Protein AF-A0A6P6MVN5-F1 (afdb_monomer)

Mean predicted aligned error: 14.62 Å

Organism: Carassius auratus (NCBI:txid7957)

Secondary structure (DSSP, 8-state):
-HHHHHHHHHHHHHHHHHHHHHHHHHHTS-HHHHHHHHHHHHHHHHTT-PPP-PPPTT-S--HHHHHTTHHHHHHHHHHTT-------B-TTTS-TTEEE-TTSS-EEE-SS---PPP-TTS-SSS----BSS--SSSEEEEEEE-TT-SSEEEEEE-TTS--STT-GGGSSEEEEEE-SS-----EEEEEEEGGGT-

Nearest PDB structures (foldseek):
  8hjt-assembly1_B  TM=9.216E-01  e=2.080E-10  Vicugna pacos
  8jya-assembly1_B  TM=8.527E-01  e=1.052E-09  Vicugna pacos
  8y5b-assembly1_A  TM=9.345E-01  e=3.847E-09  Homo sapiens
  5lyg-assembly1_A  TM=8.561E-01  e=1.455E-09  Homo sapiens
  4n7i-assembly1_A  TM=8.405E-01  e=1.656E-09  Homo sapiens

Structure (mmCIF, N/CA/C/O backbone):
data_AF-A0A6P6MVN5-F1
#
_entry.id   AF-A0A6P6MVN5-F1
#
loop_
_atom_site.group_PDB
_atom_site.id
_atom_site.type_symbol
_atom_site.label_atom_id
_atom_site.label_alt_id
_atom_site.label_comp_id
_atom_site.label_asym_id
_atom_site.label_entity_id
_atom_site.label_seq_id
_atom_site.pdbx_PDB_ins_code
_atom_site.Cartn_x
_atom_site.Cartn_y
_atom_site.Cartn_z
_atom_site.occupancy
_atom_site.B_iso_or_equiv
_atom_site.auth_seq_id
_atom_site.auth_comp_id
_atom_site.auth_asym_id
_atom_site.auth_atom_id
_atom_site.pdbx_PDB_model_num
ATOM 1 N N . MET A 1 1 ? -36.122 8.125 35.718 1.00 58.38 1 MET A N 1
ATOM 2 C CA . MET A 1 1 ? -35.808 7.002 36.630 1.00 58.38 1 MET A CA 1
ATOM 3 C C . MET A 1 1 ? -34.750 7.340 37.688 1.00 58.38 1 MET A C 1
ATOM 5 O O . MET A 1 1 ? -35.129 7.490 38.836 1.00 58.38 1 MET A O 1
ATOM 9 N N . MET A 1 2 ? -33.449 7.4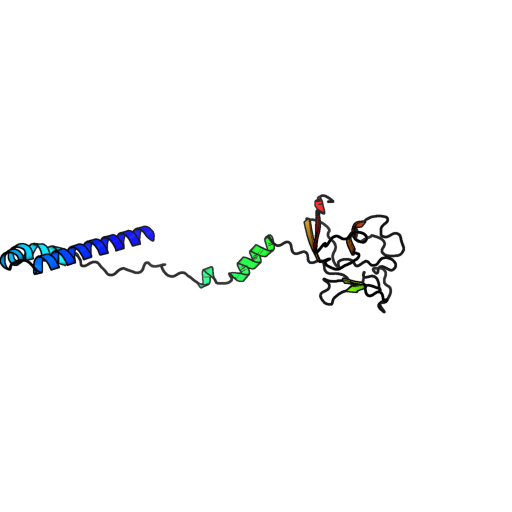93 37.372 1.00 69.56 2 MET A N 1
ATOM 10 C CA . MET A 1 2 ? -32.433 7.796 38.414 1.00 69.56 2 MET A CA 1
ATOM 11 C C . MET A 1 2 ? -32.567 9.203 39.010 1.00 69.56 2 MET A C 1
ATOM 13 O O . MET A 1 2 ? -32.474 9.364 40.221 1.00 69.56 2 MET A O 1
ATOM 17 N N . LYS A 1 3 ? -32.836 10.207 38.168 1.00 73.56 3 LYS A N 1
ATOM 18 C CA . LYS A 1 3 ? -33.043 11.587 38.621 1.00 73.56 3 LYS A CA 1
ATOM 19 C C . LYS A 1 3 ? -34.246 11.702 39.566 1.00 73.56 3 LYS A C 1
ATOM 21 O O . LYS A 1 3 ? -34.119 12.283 40.626 1.00 73.56 3 LYS A O 1
ATOM 26 N N . GLU A 1 4 ? -35.372 11.075 39.227 1.00 75.06 4 GLU A N 1
ATOM 27 C CA . GLU A 1 4 ? -36.586 11.076 40.065 1.00 75.06 4 GLU A CA 1
ATOM 28 C C . GLU A 1 4 ? -36.347 10.442 41.440 1.00 75.06 4 GLU A C 1
ATOM 30 O O . GLU A 1 4 ? -36.756 11.007 42.445 1.00 75.06 4 GLU A O 1
ATOM 35 N N . LYS A 1 5 ? -35.619 9.317 41.502 1.00 75.31 5 LYS A N 1
ATOM 36 C CA . LYS A 1 5 ? -35.265 8.684 42.782 1.00 75.31 5 LYS A CA 1
ATOM 37 C C . LYS A 1 5 ? -34.328 9.537 43.637 1.00 75.31 5 LYS A C 1
ATOM 39 O O . LYS A 1 5 ? -34.427 9.508 44.859 1.00 75.31 5 LYS A O 1
ATOM 44 N N . LEU A 1 6 ? -33.419 10.286 43.012 1.00 80.25 6 LEU A N 1
ATOM 45 C CA . LEU A 1 6 ? -32.549 11.222 43.724 1.00 80.25 6 LEU A CA 1
ATOM 46 C C . LEU A 1 6 ? -33.366 12.355 44.358 1.00 80.25 6 LEU A C 1
ATOM 48 O O . LEU A 1 6 ? -33.149 12.679 45.522 1.00 80.25 6 LEU A O 1
ATOM 52 N N . GLU A 1 7 ? -34.328 12.909 43.616 1.00 85.25 7 GLU A N 1
ATOM 53 C CA . GLU A 1 7 ? -35.230 13.947 44.131 1.00 85.25 7 GLU A CA 1
ATOM 54 C C . GLU A 1 7 ? -36.111 13.424 45.274 1.00 85.25 7 GLU A C 1
ATOM 56 O O . GLU A 1 7 ? -36.299 14.105 46.283 1.00 85.25 7 GLU A O 1
ATOM 61 N N . GLU A 1 8 ? -36.606 12.189 45.162 1.00 82.62 8 GLU A N 1
ATOM 62 C CA . GLU A 1 8 ? -37.390 11.534 46.211 1.00 82.62 8 GLU A CA 1
ATOM 63 C C . GLU A 1 8 ? -36.574 11.383 47.504 1.00 82.62 8 GLU A C 1
ATOM 65 O O . GLU A 1 8 ? -37.023 11.807 48.569 1.00 82.62 8 GLU A O 1
ATOM 70 N N . ILE A 1 9 ? -35.342 10.872 47.423 1.00 82.88 9 ILE A N 1
ATOM 71 C CA . ILE A 1 9 ? -34.443 10.748 48.582 1.00 82.88 9 ILE A CA 1
ATOM 72 C C . ILE A 1 9 ? -34.133 12.123 49.188 1.00 82.88 9 ILE A C 1
ATOM 74 O O . ILE A 1 9 ? -34.188 12.286 50.406 1.00 82.88 9 ILE A O 1
ATOM 78 N N . ASN A 1 10 ? -33.857 13.130 48.359 1.00 83.50 10 ASN A N 1
ATOM 79 C CA . ASN A 1 10 ? -33.548 14.479 48.832 1.00 83.50 10 ASN A CA 1
ATOM 80 C C . ASN A 1 10 ? -34.744 15.130 49.558 1.00 83.50 10 ASN A C 1
ATOM 82 O O . ASN A 1 10 ? -34.580 15.849 50.548 1.00 83.50 10 ASN A O 1
ATOM 86 N N . THR A 1 11 ? -35.961 14.811 49.115 1.00 86.12 11 THR A N 1
ATOM 87 C CA . THR A 1 11 ? -37.208 15.226 49.772 1.00 86.12 11 THR A CA 1
ATOM 88 C C . THR A 1 11 ? -37.347 14.577 51.152 1.00 86.12 11 THR A C 1
ATOM 90 O O . THR A 1 11 ? -37.637 15.269 52.129 1.00 86.12 11 THR A O 1
ATOM 93 N N . HIS A 1 12 ? -37.069 13.272 51.263 1.00 83.19 12 HIS A N 1
ATOM 94 C CA . HIS A 1 12 ? -37.102 12.550 52.541 1.00 83.19 12 HIS A CA 1
ATOM 95 C C . HIS A 1 12 ? -36.041 13.066 53.525 1.00 83.19 12 HIS A C 1
ATOM 97 O O . HIS A 1 12 ? -36.352 13.294 54.694 1.00 83.19 12 HIS A O 1
ATOM 103 N N . ILE A 1 13 ? -34.813 13.319 53.055 1.00 85.81 13 ILE A N 1
ATOM 104 C CA . ILE A 1 13 ? -33.734 13.913 53.865 1.00 85.81 13 ILE A CA 1
ATOM 105 C C . ILE A 1 13 ? -34.161 15.280 54.409 1.00 85.81 13 ILE A C 1
ATOM 107 O O . ILE A 1 13 ? -33.961 15.569 55.591 1.00 85.81 13 ILE A O 1
ATOM 111 N N . SER A 1 14 ? -34.781 16.111 53.569 1.00 88.00 14 SER A N 1
ATOM 112 C CA . SER A 1 14 ? -35.266 17.434 53.973 1.00 88.00 14 SER A CA 1
ATOM 113 C C . SER A 1 14 ? -36.366 17.339 55.036 1.00 88.00 14 SER A C 1
ATOM 115 O O . SER A 1 14 ? -36.302 18.027 56.055 1.00 88.00 14 SER A O 1
ATOM 117 N N . ALA A 1 15 ? -37.343 16.445 54.854 1.00 84.88 15 ALA A N 1
ATOM 118 C CA . ALA A 1 15 ? -38.427 16.230 55.815 1.00 84.88 15 ALA A CA 1
ATOM 119 C C . ALA A 1 15 ? -37.923 15.715 57.177 1.00 84.88 15 ALA A C 1
ATOM 121 O O . ALA A 1 15 ? -38.362 16.190 58.230 1.00 84.88 15 ALA A O 1
ATOM 122 N N . LEU A 1 16 ? -36.966 14.783 57.164 1.00 84.12 16 LEU A N 1
ATOM 123 C CA . LEU A 1 16 ? -36.341 14.269 58.381 1.00 84.12 16 LEU A CA 1
ATOM 124 C C . LEU A 1 16 ? -35.543 15.363 59.099 1.00 84.12 16 LEU A C 1
ATOM 126 O O . LEU A 1 16 ? -35.662 15.516 60.312 1.00 84.12 16 LEU A O 1
ATOM 130 N N . SER A 1 17 ? -34.794 16.173 58.348 1.00 87.06 17 SER A N 1
ATOM 131 C CA . SER A 1 17 ? -34.005 17.283 58.898 1.00 87.06 17 SER A CA 1
ATOM 132 C C . SER A 1 17 ? -34.889 18.333 59.575 1.00 87.06 17 SER A C 1
ATOM 134 O O . SER A 1 17 ? -34.568 18.808 60.663 1.00 87.06 17 SER A O 1
ATOM 136 N N . HIS A 1 18 ? -36.035 18.664 58.971 1.00 84.88 18 HIS A N 1
ATOM 137 C CA . HIS A 1 18 ? -37.028 19.535 59.598 1.00 84.88 18 HIS A CA 1
ATOM 138 C C . HIS A 1 18 ? -37.585 18.933 60.891 1.00 84.88 18 HIS A C 1
ATOM 140 O O . HIS A 1 18 ? -37.672 19.635 61.892 1.00 84.88 18 HIS A O 1
ATOM 146 N N . SER A 1 19 ? -37.885 17.633 60.896 1.00 82.50 19 SER A N 1
ATOM 147 C CA . SER A 1 19 ? -38.415 16.945 62.080 1.00 82.50 19 SER A CA 1
ATOM 148 C C . SER A 1 19 ? -37.415 16.915 63.244 1.00 82.50 19 SER A C 1
ATOM 150 O O . SER A 1 19 ? -37.811 17.101 64.393 1.00 82.50 19 SER A O 1
ATOM 152 N N . ILE A 1 20 ? -36.123 16.717 62.955 1.00 84.38 20 ILE A N 1
ATOM 153 C CA . ILE A 1 20 ? -35.047 16.775 63.959 1.00 84.38 20 ILE A CA 1
ATOM 154 C C . ILE A 1 20 ? -34.961 18.181 64.556 1.00 84.38 20 ILE A C 1
ATOM 156 O O . ILE A 1 20 ? -34.994 18.329 65.774 1.00 84.38 20 ILE A O 1
ATOM 160 N N . ARG A 1 21 ? -34.929 19.217 63.712 1.00 87.06 21 ARG A N 1
ATOM 161 C CA . ARG A 1 21 ? -34.846 20.609 64.172 1.00 87.06 21 ARG A CA 1
ATOM 162 C C . ARG A 1 21 ? -36.047 21.011 65.029 1.00 87.06 21 ARG A C 1
ATOM 164 O O . ARG A 1 21 ? -35.870 21.618 66.080 1.00 87.06 21 ARG A O 1
ATOM 171 N N . ASP A 1 22 ? -37.258 20.644 64.613 1.00 83.69 22 ASP A N 1
ATOM 172 C CA . ASP A 1 22 ? -38.478 20.917 65.381 1.00 83.69 22 ASP A CA 1
ATOM 173 C C . ASP A 1 22 ? -38.414 20.264 66.780 1.00 83.69 22 ASP A C 1
ATOM 175 O O . ASP A 1 22 ? -38.909 20.825 67.761 1.00 83.69 22 ASP A O 1
ATOM 179 N N . MET A 1 23 ? -37.779 19.091 66.890 1.00 79.56 23 MET A N 1
ATOM 180 C CA . MET A 1 23 ? -37.558 18.398 68.161 1.00 79.56 23 MET A CA 1
ATOM 181 C C . MET A 1 23 ? -36.492 19.088 69.019 1.00 79.56 23 MET A C 1
ATOM 183 O O . MET A 1 23 ? -36.707 19.268 70.216 1.00 79.56 23 MET A O 1
ATOM 187 N N . GLU A 1 24 ? -35.379 19.514 68.424 1.00 85.50 24 GLU A N 1
ATOM 188 C CA . GLU A 1 24 ? -34.325 20.264 69.117 1.00 85.50 24 GLU A CA 1
ATOM 189 C C . GLU A 1 24 ? -34.858 21.585 69.693 1.00 85.50 24 GLU A C 1
ATOM 191 O O . GLU A 1 24 ? -34.627 21.898 70.861 1.00 85.50 24 GLU A O 1
ATOM 196 N N . GLU A 1 25 ? -35.631 22.347 68.914 1.00 85.62 25 GLU A N 1
ATOM 197 C CA . GLU A 1 25 ? -36.277 23.583 69.377 1.00 85.62 25 GLU A CA 1
ATOM 198 C C . GLU A 1 25 ? -37.271 23.320 70.511 1.00 85.62 25 GLU A C 1
ATOM 200 O O . GLU A 1 25 ? -37.345 24.079 71.480 1.00 85.62 25 GLU A O 1
ATOM 205 N N . MET A 1 26 ? -38.024 22.225 70.413 1.00 81.31 26 MET A N 1
ATOM 206 C CA . MET A 1 26 ? -38.958 21.816 71.450 1.00 81.31 26 MET A CA 1
ATOM 207 C C . MET A 1 26 ? -38.238 21.441 72.752 1.00 81.31 26 MET A C 1
ATOM 209 O O . MET A 1 26 ? -38.688 21.859 73.818 1.00 81.31 26 MET A O 1
ATOM 213 N N . MET A 1 27 ? -37.137 20.686 72.682 1.00 79.25 27 MET A N 1
ATOM 214 C CA . MET A 1 27 ? -36.329 20.296 73.846 1.00 79.25 27 MET A CA 1
ATOM 215 C C . MET A 1 27 ? -35.669 21.492 74.545 1.00 79.25 27 MET A C 1
ATOM 217 O O . MET A 1 27 ? -35.397 21.423 75.739 1.00 79.25 27 MET A O 1
ATOM 221 N N . ASN A 1 28 ? -35.455 22.594 73.824 1.00 85.50 28 ASN A N 1
ATOM 222 C CA . ASN A 1 28 ? -34.917 23.844 74.365 1.00 85.50 28 ASN A CA 1
ATOM 223 C C . ASN A 1 28 ? -35.995 24.804 74.912 1.00 85.50 28 ASN A C 1
ATOM 225 O O . ASN A 1 28 ? -35.664 25.879 75.418 1.00 85.50 28 ASN A O 1
ATOM 229 N N . ALA A 1 29 ? -37.283 24.463 74.801 1.00 83.94 29 ALA A N 1
ATOM 230 C CA . ALA A 1 29 ? -38.378 25.277 75.326 1.00 83.94 29 ALA A CA 1
ATOM 231 C C . ALA A 1 29 ? -38.579 25.067 76.840 1.00 83.94 29 ALA A C 1
ATOM 233 O O . ALA A 1 29 ? -38.141 24.075 77.412 1.00 83.94 29 ALA A O 1
ATOM 234 N N . SER A 1 30 ? -39.293 25.984 77.504 1.00 85.81 30 SER A N 1
ATOM 235 C CA . SER A 1 30 ? -39.634 25.821 78.924 1.00 85.81 30 SER A CA 1
ATOM 236 C C . SER A 1 30 ? -40.505 24.583 79.176 1.00 85.81 30 SER A C 1
ATOM 238 O O . SER A 1 30 ? -41.351 24.233 78.347 1.00 85.81 30 SER A O 1
ATOM 240 N N . ASP A 1 31 ? -40.359 23.969 80.354 1.00 82.25 31 ASP A N 1
ATOM 241 C CA . ASP A 1 31 ? -40.986 22.689 80.727 1.00 82.25 31 ASP A CA 1
ATOM 242 C C . ASP A 1 31 ? -42.497 22.626 80.441 1.00 82.25 31 ASP A C 1
ATOM 244 O O . ASP A 1 31 ? -43.016 21.633 79.929 1.00 82.25 31 ASP A O 1
ATOM 248 N N . VAL A 1 32 ? -43.224 23.717 80.704 1.00 83.44 32 VAL A N 1
ATOM 249 C CA . VAL A 1 32 ? -44.677 23.805 80.462 1.00 83.44 32 VAL A CA 1
ATOM 250 C C . VAL A 1 32 ? -45.009 23.781 78.963 1.00 83.44 32 VAL A C 1
ATOM 252 O O . VAL A 1 32 ? -46.001 23.180 78.546 1.00 83.44 32 VAL A O 1
ATOM 255 N N . CYS A 1 33 ? -44.186 24.428 78.136 1.00 78.38 33 CYS A N 1
ATOM 256 C CA . CYS A 1 33 ? -44.352 24.464 76.683 1.00 78.38 33 CYS A CA 1
ATOM 257 C C . CYS A 1 33 ? -43.998 23.109 76.053 1.00 78.38 33 CYS A C 1
ATOM 259 O O . CYS A 1 33 ? -44.720 22.635 75.173 1.00 78.38 33 CYS A O 1
ATOM 261 N N . PHE A 1 34 ? -42.938 22.470 76.555 1.00 80.12 34 PHE A N 1
ATOM 262 C CA . PHE A 1 34 ? -42.525 21.123 76.176 1.00 80.12 34 PHE A CA 1
ATOM 263 C C . PHE A 1 34 ? -43.647 20.107 76.438 1.00 80.12 34 PHE A C 1
ATOM 265 O O . PHE A 1 34 ? -44.122 19.459 75.505 1.00 80.12 34 PHE A O 1
ATOM 272 N N . LEU A 1 35 ? -44.164 20.038 77.670 1.00 79.25 35 LEU A N 1
ATOM 273 C CA . LEU A 1 35 ? -45.208 19.075 78.048 1.00 79.25 35 LEU A CA 1
ATOM 274 C C . LEU A 1 35 ? -46.505 19.247 77.245 1.00 79.25 35 LEU A C 1
ATOM 276 O O . LEU A 1 35 ? -47.160 18.261 76.911 1.00 79.25 35 LEU A O 1
ATOM 280 N N . LYS A 1 36 ? -46.862 20.485 76.878 1.00 81.19 36 LYS A N 1
ATOM 281 C CA . LYS A 1 36 ? -48.052 20.759 76.059 1.00 81.19 36 LYS A CA 1
ATOM 282 C C . LYS A 1 36 ? -47.898 20.289 74.607 1.00 81.19 36 LYS A C 1
ATOM 284 O O . LYS A 1 36 ? -48.889 19.920 73.983 1.00 81.19 36 LYS A O 1
ATOM 289 N N . LYS A 1 37 ? -46.682 20.335 74.054 1.00 79.25 37 LYS A N 1
ATOM 290 C CA . LYS A 1 37 ? -46.399 20.010 72.642 1.00 79.25 37 LYS A CA 1
ATOM 291 C C . LYS A 1 37 ? -45.982 18.552 72.417 1.00 79.25 37 LYS A C 1
ATOM 293 O O . LYS A 1 37 ? -46.066 18.075 71.289 1.00 79.25 37 LYS A O 1
ATOM 298 N N . PHE A 1 38 ? -45.588 17.849 73.476 1.00 77.31 38 PHE A N 1
ATOM 299 C CA . PHE A 1 38 ? -45.017 16.500 73.425 1.00 77.31 38 PHE A CA 1
ATOM 300 C C . PHE A 1 38 ? -45.901 15.420 72.786 1.00 77.31 38 PHE A C 1
ATOM 302 O O . PHE A 1 38 ? -45.391 14.665 71.962 1.00 77.31 38 PHE A O 1
ATOM 309 N N . PRO A 1 39 ? -47.217 15.347 73.058 1.00 75.94 39 PRO A N 1
ATOM 310 C CA . PRO A 1 39 ? -48.051 14.299 72.466 1.00 75.94 39 PRO A CA 1
ATOM 311 C C . PRO A 1 39 ? -48.131 14.406 70.936 1.00 75.94 39 PRO A C 1
ATOM 313 O O . PRO A 1 39 ? -48.105 13.402 70.232 1.00 75.94 39 PRO A O 1
ATOM 316 N N . VAL A 1 40 ? -48.177 15.639 70.423 1.00 73.81 40 VAL A N 1
ATOM 317 C CA . VAL A 1 40 ? -48.340 15.937 68.992 1.00 73.81 40 VAL A CA 1
ATOM 318 C C . VAL A 1 40 ? -47.041 15.705 68.218 1.00 73.81 40 VAL A C 1
ATOM 320 O O . VAL A 1 40 ? -47.072 15.275 67.066 1.00 73.81 40 VAL A O 1
ATOM 323 N N . SER A 1 41 ? -45.886 15.984 68.827 1.00 64.56 41 SER A N 1
ATOM 324 C CA . SER A 1 41 ? -44.586 15.722 68.203 1.00 64.56 41 SER A CA 1
ATOM 325 C C . SER A 1 41 ? -44.247 14.232 68.188 1.00 64.56 41 SER A C 1
ATOM 327 O O . SER A 1 41 ? -43.705 13.748 67.196 1.00 64.56 41 SER A O 1
ATOM 329 N N . MET A 1 42 ? -44.627 13.481 69.225 1.00 69.19 42 MET A N 1
ATOM 330 C CA . MET A 1 42 ? -44.358 12.042 69.307 1.00 69.19 42 MET A CA 1
ATOM 331 C C . MET A 1 42 ? -45.149 11.230 68.267 1.00 69.19 42 MET A C 1
ATOM 333 O O . MET A 1 42 ? -44.615 10.287 67.685 1.00 69.19 42 MET A O 1
ATOM 337 N N . GLU A 1 43 ? -46.375 11.651 67.946 1.00 69.75 43 GLU A N 1
ATOM 338 C CA . GLU A 1 43 ? -47.190 11.051 66.879 1.00 69.75 43 GLU A CA 1
ATOM 339 C C . GLU A 1 43 ? -46.555 11.230 65.485 1.00 69.75 43 GLU A C 1
ATOM 341 O O . GLU A 1 43 ? -46.588 10.317 64.660 1.00 69.75 43 GLU A O 1
ATOM 346 N N . ARG A 1 44 ? -45.882 12.364 65.234 1.00 64.25 44 ARG A N 1
ATOM 347 C CA . ARG A 1 44 ? -45.176 12.627 63.964 1.00 64.25 44 ARG A CA 1
ATOM 348 C C . ARG A 1 44 ? -43.930 11.760 63.776 1.00 64.25 44 ARG A C 1
ATOM 350 O O . ARG A 1 44 ? -43.623 11.379 62.651 1.00 64.25 44 ARG A O 1
ATOM 357 N N . VAL A 1 45 ? -43.230 11.428 64.861 1.00 63.41 45 VAL A N 1
ATOM 358 C CA . VAL A 1 45 ? -42.010 10.600 64.823 1.00 63.41 45 VAL A CA 1
ATOM 359 C C . VAL A 1 45 ? -42.346 9.135 64.540 1.00 63.41 45 VAL A C 1
ATOM 361 O O . VAL A 1 45 ? -41.642 8.477 63.775 1.00 63.41 45 VAL A O 1
ATOM 364 N N . GLN A 1 46 ? -43.457 8.634 65.088 1.00 59.81 46 GLN A N 1
ATOM 365 C CA . GLN A 1 46 ? -43.888 7.242 64.917 1.00 59.81 46 GLN A CA 1
ATOM 366 C C . GLN A 1 46 ? -44.186 6.884 63.443 1.00 59.81 46 GLN A C 1
ATOM 368 O O . GLN A 1 46 ? -43.961 5.750 63.015 1.00 59.81 46 GLN A O 1
ATOM 373 N N . ILE A 1 47 ? -44.645 7.861 62.649 1.00 56.81 47 ILE A N 1
ATOM 374 C CA . ILE A 1 47 ? -44.995 7.702 61.224 1.00 56.81 47 ILE A CA 1
ATOM 375 C C . ILE A 1 47 ? -43.741 7.588 60.327 1.00 56.81 47 ILE A C 1
ATOM 377 O O . ILE A 1 47 ? -43.820 7.073 59.215 1.00 56.81 47 ILE A O 1
ATOM 381 N N . SER A 1 48 ? -42.557 7.987 60.809 1.00 58.00 48 SER A N 1
ATOM 382 C CA . SER A 1 48 ? -41.306 7.993 60.030 1.00 58.00 48 SER A CA 1
ATOM 383 C C . SER A 1 48 ? -40.601 6.626 59.928 1.00 58.00 48 SER A C 1
ATOM 385 O O . SER A 1 48 ? -39.433 6.563 59.540 1.00 58.00 48 SER A O 1
ATOM 387 N N . SER A 1 49 ? -41.281 5.521 60.247 1.00 57.03 49 SER A N 1
ATOM 388 C CA . SER A 1 49 ? -40.779 4.147 60.083 1.00 57.03 49 SER A CA 1
ATOM 389 C C . SER A 1 49 ? -40.782 3.729 58.602 1.00 57.03 49 SER A C 1
ATOM 391 O O . SER A 1 49 ? -41.491 2.823 58.172 1.00 57.03 49 SER A O 1
ATOM 393 N N . GLN A 1 50 ? -40.006 4.446 57.788 1.00 61.81 50 GLN A N 1
ATOM 394 C CA . GLN A 1 50 ? -39.790 4.119 56.384 1.00 61.81 50 GLN A CA 1
ATOM 395 C C . GLN A 1 50 ? -38.947 2.836 56.273 1.00 61.81 50 GLN A C 1
ATOM 397 O O . GLN A 1 50 ? -37.972 2.686 57.012 1.00 61.81 50 GLN A O 1
ATOM 402 N N . PRO A 1 51 ? -39.304 1.901 55.374 1.00 58.84 51 PRO A N 1
ATOM 403 C CA . PRO A 1 51 ? -38.487 0.722 55.115 1.00 58.84 51 PRO A CA 1
ATOM 404 C C . PRO A 1 51 ? -37.134 1.126 54.516 1.00 58.84 51 PRO A C 1
ATOM 406 O O . PRO A 1 51 ? -37.052 2.089 53.752 1.00 58.84 51 PRO A O 1
ATOM 409 N N . ASP A 1 52 ? -36.086 0.364 54.838 1.00 60.00 52 ASP A N 1
ATOM 410 C CA . ASP A 1 52 ?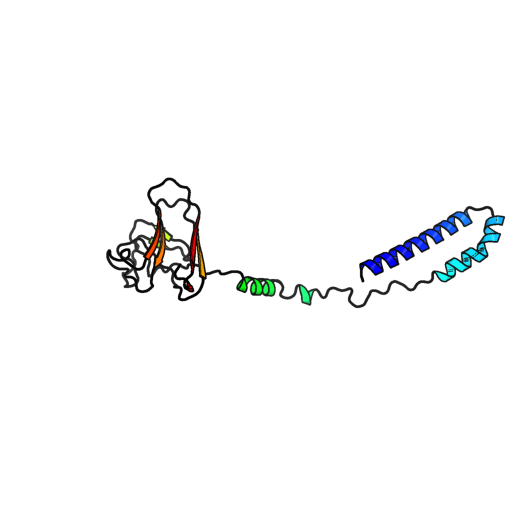 -34.745 0.590 54.294 1.00 60.00 52 ASP A CA 1
ATOM 411 C C . ASP A 1 52 ? -34.764 0.678 52.756 1.00 60.00 52 ASP A C 1
ATOM 413 O O . ASP A 1 52 ? -35.505 -0.078 52.106 1.00 60.00 52 ASP A O 1
ATOM 417 N N . PRO A 1 53 ? -33.935 1.550 52.145 1.00 62.25 53 PRO A N 1
ATOM 418 C CA . PRO A 1 53 ? -33.866 1.684 50.697 1.00 62.25 53 PRO A CA 1
ATOM 419 C C . PRO A 1 53 ? -33.509 0.343 50.044 1.00 62.25 53 PRO A C 1
ATOM 421 O O . PRO A 1 53 ? -32.368 -0.119 50.083 1.00 62.25 53 PRO A O 1
ATOM 424 N N . GLN A 1 54 ? -34.492 -0.293 49.407 1.00 64.44 54 GLN A N 1
ATOM 425 C CA . GLN A 1 54 ? -34.267 -1.528 48.662 1.00 64.44 54 GLN A CA 1
ATOM 426 C C . GLN A 1 54 ? -33.405 -1.218 47.438 1.00 64.44 54 GLN A C 1
ATOM 428 O O . GLN A 1 54 ? -33.765 -0.386 46.597 1.00 64.44 54 GLN A O 1
ATOM 433 N N . THR A 1 55 ? -32.260 -1.893 47.322 1.00 62.84 55 THR A N 1
ATOM 434 C CA . THR A 1 55 ? -31.407 -1.758 46.137 1.00 62.84 55 THR A CA 1
ATOM 435 C C . THR A 1 55 ? -32.196 -2.270 44.927 1.00 62.84 55 THR A C 1
ATOM 437 O O . THR A 1 55 ? -32.625 -3.425 44.932 1.00 62.84 55 THR A O 1
ATOM 440 N N . PRO A 1 56 ? -32.442 -1.445 43.891 1.00 63.88 56 PRO A N 1
ATOM 441 C CA . PRO A 1 56 ? -33.246 -1.879 42.760 1.00 63.88 56 PRO A CA 1
ATOM 442 C C . PRO A 1 56 ? -32.560 -3.044 42.038 1.00 63.88 56 PRO A C 1
ATOM 444 O O . PRO A 1 56 ? -31.377 -2.972 41.693 1.00 63.88 56 PRO A O 1
ATOM 447 N N . SER A 1 57 ? -33.321 -4.112 41.791 1.00 57.50 57 SER A N 1
ATOM 448 C CA . SER A 1 57 ? -32.884 -5.230 40.952 1.00 57.50 57 SER A CA 1
ATOM 449 C C . SER A 1 57 ? -32.461 -4.685 39.581 1.00 57.50 57 SER A C 1
ATOM 451 O O . SER A 1 57 ? -33.266 -4.071 38.883 1.00 57.50 57 SER A O 1
ATOM 453 N N . GLY A 1 58 ? -31.175 -4.825 39.237 1.00 64.56 58 GLY A N 1
ATOM 454 C CA . GLY A 1 58 ? -30.577 -4.256 38.019 1.00 64.56 58 GLY A CA 1
ATOM 455 C C . GLY A 1 58 ? -29.631 -3.061 38.215 1.00 64.56 58 GLY A C 1
ATOM 456 O O . GLY A 1 58 ? -29.126 -2.539 37.225 1.00 64.56 58 GLY A O 1
ATOM 457 N N . ALA A 1 59 ? -29.339 -2.642 39.453 1.00 64.12 59 ALA A N 1
ATOM 458 C CA . ALA A 1 59 ? -28.336 -1.601 39.729 1.00 64.12 59 ALA A CA 1
ATOM 459 C C . ALA A 1 59 ? -26.899 -2.003 39.331 1.00 64.12 59 ALA A C 1
ATOM 461 O O . ALA A 1 59 ? -26.047 -1.145 39.101 1.00 64.12 59 ALA A O 1
ATOM 462 N N . LEU A 1 60 ? -26.622 -3.308 39.240 1.00 72.81 60 LEU A N 1
ATOM 463 C CA . LEU A 1 60 ? -25.319 -3.821 38.833 1.00 72.81 60 LEU A CA 1
ATOM 464 C C . LEU A 1 60 ? -25.181 -3.784 37.310 1.00 72.81 60 LEU A C 1
ATOM 466 O O . LEU A 1 60 ? -25.907 -4.456 36.575 1.00 72.81 60 LEU A O 1
ATOM 470 N N . ILE A 1 61 ? -24.189 -3.033 36.834 1.00 72.31 61 ILE A N 1
ATOM 471 C CA . ILE A 1 61 ? -23.768 -3.089 35.436 1.00 72.31 61 ILE A CA 1
ATOM 472 C C . ILE A 1 61 ? -23.211 -4.488 35.179 1.00 72.31 61 ILE A C 1
ATOM 474 O O . ILE A 1 61 ? -22.270 -4.929 35.835 1.00 72.31 61 ILE A O 1
ATOM 478 N N . HIS A 1 62 ? -23.760 -5.183 34.186 1.00 76.25 62 HIS A N 1
ATOM 479 C CA . HIS A 1 62 ? -23.239 -6.474 33.747 1.00 76.25 62 HIS A CA 1
ATOM 480 C C . HIS A 1 62 ? -21.933 -6.274 32.959 1.00 76.25 62 HIS A C 1
ATOM 482 O O . HIS A 1 62 ? -21.913 -6.358 31.730 1.00 76.25 62 HIS A O 1
ATOM 488 N N . VAL A 1 63 ? -20.839 -5.979 33.667 1.00 78.62 63 VAL A N 1
ATOM 489 C CA . VAL A 1 63 ? -19.510 -5.651 33.117 1.00 78.62 63 VAL A CA 1
ATOM 490 C C . VAL A 1 63 ? -19.076 -6.600 31.986 1.00 78.62 63 VAL A C 1
ATOM 492 O O . VAL A 1 63 ? -18.694 -6.096 30.926 1.00 78.62 63 VAL A O 1
ATOM 495 N N . PRO A 1 64 ? -19.240 -7.939 32.093 1.00 79.00 64 PRO A N 1
ATOM 496 C CA . PRO A 1 64 ? -18.859 -8.856 31.015 1.00 79.00 64 PRO A CA 1
ATOM 497 C C . PRO A 1 64 ? -19.643 -8.665 29.709 1.00 79.00 64 PRO A C 1
ATOM 499 O O . PRO A 1 64 ? -19.148 -9.007 28.645 1.00 79.00 64 PRO A O 1
ATOM 502 N N . ARG A 1 65 ? -20.855 -8.094 29.750 1.00 77.12 65 ARG A N 1
ATOM 503 C CA . ARG A 1 65 ? -21.681 -7.852 28.548 1.00 77.12 65 ARG A CA 1
ATOM 504 C C . ARG A 1 65 ? -21.199 -6.640 27.753 1.00 77.12 65 ARG A C 1
ATOM 506 O O . ARG A 1 65 ? -21.426 -6.576 26.547 1.00 77.12 65 ARG A O 1
ATOM 513 N N . TYR A 1 66 ? -20.573 -5.678 28.426 1.00 74.88 66 TYR A N 1
ATOM 514 C CA . TYR A 1 66 ? -20.164 -4.410 27.824 1.00 74.88 66 TYR A CA 1
ATOM 515 C C . TYR A 1 66 ? -18.666 -4.361 27.530 1.00 74.88 66 TYR A C 1
ATOM 517 O O . TYR A 1 66 ? -18.277 -3.882 26.468 1.00 74.88 66 TYR A O 1
ATOM 525 N N . LEU A 1 67 ? -17.839 -4.888 28.436 1.00 82.00 67 LEU A N 1
ATOM 526 C CA . LEU A 1 67 ? -16.388 -4.955 28.257 1.00 82.00 67 LEU A CA 1
ATOM 527 C C . LEU A 1 67 ? -15.935 -6.268 27.614 1.00 82.00 67 LEU A C 1
ATOM 529 O O . LEU A 1 67 ? -14.880 -6.302 26.979 1.00 82.00 67 LEU A O 1
ATOM 533 N N . GLY A 1 68 ? -16.737 -7.332 27.726 1.00 82.31 68 GLY A N 1
ATOM 534 C CA . GLY A 1 68 ? -16.456 -8.595 27.053 1.00 82.31 68 GLY A CA 1
ATOM 535 C C . GLY A 1 68 ? -16.372 -8.380 25.548 1.00 82.31 68 GLY A C 1
ATOM 536 O O . GLY A 1 68 ? -17.337 -7.960 24.908 1.00 82.31 68 GLY A O 1
ATOM 537 N N . ASN A 1 69 ? -15.193 -8.648 24.988 1.00 85.12 69 ASN A N 1
ATOM 538 C CA . ASN A 1 69 ? -14.876 -8.489 23.570 1.00 85.12 69 ASN A CA 1
ATOM 539 C C . ASN A 1 69 ? -15.010 -7.055 23.031 1.00 85.12 69 ASN A C 1
ATOM 541 O O . ASN A 1 69 ? -15.180 -6.877 21.824 1.00 85.12 69 ASN A O 1
ATOM 545 N N . LEU A 1 70 ? -14.911 -6.023 23.879 1.00 87.69 70 LEU A N 1
ATOM 546 C CA . LEU A 1 70 ? -14.994 -4.630 23.426 1.00 87.69 70 LEU A CA 1
ATOM 547 C C . LEU A 1 70 ? -13.952 -4.323 22.340 1.00 87.69 70 LEU A C 1
ATOM 549 O O . LEU A 1 70 ? -14.322 -3.811 21.288 1.00 87.69 70 LEU A O 1
ATOM 553 N N . LEU A 1 71 ? -12.691 -4.716 22.552 1.00 87.12 71 LEU A N 1
ATOM 554 C CA . LEU A 1 71 ? -11.613 -4.536 21.570 1.00 87.12 71 LEU A CA 1
ATOM 555 C C . LEU A 1 71 ? -11.950 -5.185 20.223 1.00 87.12 71 LEU A C 1
ATOM 557 O O . LEU A 1 71 ? -11.828 -4.541 19.189 1.00 87.12 71 LEU A O 1
ATOM 561 N N . PHE A 1 72 ? -12.456 -6.420 20.230 1.00 87.69 72 PHE A N 1
ATOM 562 C CA . PHE A 1 72 ? -12.859 -7.119 19.009 1.00 87.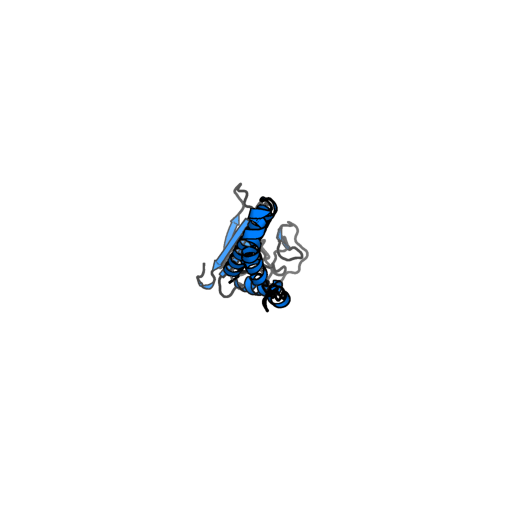69 72 PHE A CA 1
ATOM 563 C C . PHE A 1 72 ? -14.030 -6.427 18.298 1.00 87.69 72 PHE A C 1
ATOM 565 O O . PHE A 1 72 ? -14.034 -6.313 17.078 1.00 87.69 72 PHE A O 1
ATOM 572 N N . ARG A 1 73 ? -15.031 -5.936 19.040 1.00 87.81 73 ARG A N 1
ATOM 573 C CA . ARG A 1 73 ? -16.183 -5.224 18.458 1.00 87.81 73 ARG A CA 1
ATOM 574 C C . ARG A 1 73 ? -15.777 -3.877 17.869 1.00 87.81 73 ARG A C 1
ATOM 576 O O . ARG A 1 73 ? -16.317 -3.493 16.836 1.00 87.81 73 ARG A O 1
ATOM 583 N N . VAL A 1 74 ? -14.848 -3.178 18.520 1.00 89.00 74 VAL A N 1
ATOM 584 C CA . VAL A 1 74 ? -14.253 -1.940 18.006 1.00 89.00 74 VAL A CA 1
ATOM 585 C C . VAL A 1 74 ? -13.448 -2.246 16.748 1.00 89.00 74 VAL A C 1
ATOM 587 O O . VAL A 1 74 ? -13.753 -1.672 15.713 1.00 89.00 74 VAL A O 1
ATOM 590 N N . TRP A 1 75 ? -12.530 -3.215 16.789 1.00 88.44 75 TRP A N 1
ATOM 591 C CA . TRP A 1 75 ? -11.752 -3.658 15.628 1.00 88.44 75 TRP A CA 1
ATOM 592 C C . TRP A 1 75 ? -12.638 -4.045 14.438 1.00 88.44 75 TRP A C 1
ATOM 594 O O . TRP A 1 75 ? -12.444 -3.550 13.335 1.00 88.44 75 TRP A O 1
ATOM 604 N N . LYS A 1 76 ? -13.674 -4.861 14.670 1.00 86.50 76 LYS A N 1
ATOM 605 C CA . LYS A 1 76 ? -14.611 -5.287 13.624 1.00 86.50 76 LYS A CA 1
ATOM 606 C C . LYS A 1 76 ? -15.349 -4.106 12.990 1.00 86.50 76 LYS A C 1
ATOM 608 O O . LYS A 1 76 ? -15.546 -4.101 11.788 1.00 86.50 76 LYS A O 1
ATOM 613 N N . LYS A 1 77 ? -15.734 -3.099 13.782 1.00 86.44 77 LYS A N 1
ATOM 614 C CA . LYS A 1 77 ? -16.324 -1.860 13.251 1.00 86.44 77 LYS A CA 1
ATOM 615 C C . LYS A 1 77 ? -15.299 -0.970 12.549 1.00 86.44 77 LYS A C 1
ATOM 617 O O . LYS A 1 77 ? -15.660 -0.267 11.618 1.00 86.44 77 LYS A O 1
ATOM 622 N N . MET A 1 78 ? -14.047 -0.972 13.003 1.00 83.81 78 MET A N 1
ATOM 623 C CA . MET A 1 78 ? -12.964 -0.237 12.350 1.00 83.81 78 MET A CA 1
ATOM 624 C C . MET A 1 78 ? -12.637 -0.832 10.983 1.00 83.81 78 MET A C 1
ATOM 626 O O . MET A 1 78 ? -12.327 -0.070 10.080 1.00 83.81 78 MET A O 1
ATOM 630 N N . GLN A 1 79 ? -12.764 -2.148 10.802 1.00 78.75 79 GLN A N 1
ATOM 631 C CA . GLN A 1 79 ? -12.530 -2.811 9.517 1.00 78.75 79 GLN A CA 1
ATOM 632 C C . GLN A 1 79 ? -13.400 -2.243 8.381 1.00 78.75 79 GLN A C 1
ATOM 634 O O . GLN A 1 79 ? -12.916 -2.112 7.264 1.00 78.75 79 GLN A O 1
ATOM 639 N N . ASP A 1 80 ? -14.642 -1.843 8.670 1.00 71.44 80 ASP A N 1
ATOM 640 C CA . ASP A 1 80 ? -15.554 -1.259 7.672 1.00 71.44 80 ASP A CA 1
ATOM 641 C C . ASP A 1 80 ? -15.233 0.215 7.341 1.00 71.44 80 ASP A C 1
ATOM 643 O O . ASP A 1 80 ? -15.763 0.771 6.382 1.00 71.44 80 ASP A O 1
ATOM 647 N N . ILE A 1 81 ? -14.398 0.872 8.154 1.00 75.50 81 ILE A N 1
ATOM 648 C CA . ILE A 1 81 ? -14.081 2.310 8.058 1.00 75.50 81 ILE A CA 1
ATOM 649 C C . ILE A 1 81 ? -12.648 2.522 7.555 1.00 75.50 81 ILE A C 1
ATOM 651 O O . ILE A 1 81 ? -12.355 3.496 6.864 1.00 75.50 81 ILE A O 1
ATOM 655 N N . VAL A 1 82 ? -11.738 1.624 7.925 1.00 65.69 82 VAL A N 1
ATOM 656 C CA . VAL A 1 82 ? -10.317 1.702 7.607 1.00 65.69 82 VAL A CA 1
ATOM 657 C C . VAL A 1 82 ? -10.068 0.955 6.300 1.00 65.69 82 VAL A C 1
ATOM 659 O O . VAL A 1 82 ? -9.883 -0.259 6.287 1.00 65.69 82 VAL A O 1
ATOM 662 N N . GLN A 1 83 ? -10.014 1.697 5.194 1.00 62.38 83 GLN A N 1
ATOM 663 C CA . GLN A 1 83 ? -9.374 1.217 3.971 1.00 62.38 83 GLN A CA 1
ATOM 664 C C . GLN A 1 83 ? -7.859 1.244 4.197 1.00 62.38 83 GLN A C 1
ATOM 666 O O . GLN A 1 83 ? -7.219 2.285 4.083 1.00 62.38 83 GLN A O 1
ATOM 671 N N . ASN A 1 84 ? -7.296 0.112 4.615 1.00 63.59 84 ASN A N 1
ATOM 672 C CA . ASN A 1 84 ? -5.854 -0.090 4.645 1.00 63.59 84 ASN A CA 1
ATOM 673 C C . ASN A 1 84 ? -5.502 -1.012 3.486 1.00 63.59 84 ASN A C 1
ATOM 675 O O . ASN A 1 84 ? -5.692 -2.224 3.584 1.00 63.59 84 ASN A O 1
ATOM 679 N N . THR A 1 85 ? -5.019 -0.424 2.399 1.00 64.81 85 THR A N 1
ATOM 680 C CA . THR A 1 85 ? -4.446 -1.173 1.286 1.00 64.81 85 THR A CA 1
ATOM 681 C C . THR A 1 85 ? -2.940 -0.944 1.324 1.00 64.81 85 THR A C 1
ATOM 683 O O . THR A 1 85 ? -2.442 -0.030 0.662 1.00 64.81 85 THR A O 1
ATOM 686 N N . PRO A 1 86 ? -2.205 -1.676 2.186 1.00 73.19 86 PRO A N 1
ATOM 687 C CA . PRO A 1 86 ? -0.784 -1.438 2.345 1.00 73.19 86 PRO A CA 1
ATOM 688 C C . PRO A 1 86 ? -0.098 -1.757 1.019 1.00 73.19 86 PRO A C 1
ATOM 690 O O . PRO A 1 86 ? -0.209 -2.862 0.490 1.00 73.19 86 PRO A O 1
ATOM 693 N N . VAL A 1 87 ? 0.604 -0.772 0.467 1.00 89.00 87 VAL A N 1
ATOM 694 C CA . VAL A 1 87 ? 1.413 -0.966 -0.733 1.00 89.00 87 VAL A CA 1
ATOM 695 C C . VAL A 1 87 ? 2.673 -1.721 -0.324 1.00 89.00 87 VAL A C 1
ATOM 697 O O . VAL A 1 87 ? 3.600 -1.149 0.241 1.00 89.00 87 VAL 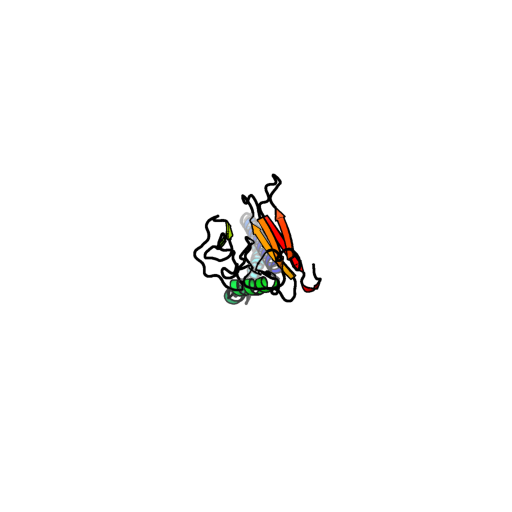A O 1
ATOM 700 N N . ILE A 1 88 ? 2.677 -3.028 -0.582 1.00 95.00 88 ILE A N 1
ATOM 701 C CA . ILE A 1 88 ? 3.810 -3.920 -0.323 1.00 95.00 88 ILE A CA 1
ATOM 702 C C . ILE A 1 88 ? 4.632 -4.040 -1.601 1.00 95.00 88 ILE A C 1
ATOM 704 O O . ILE A 1 88 ? 4.132 -4.552 -2.602 1.00 95.00 88 ILE A O 1
ATOM 708 N N . LEU A 1 89 ? 5.881 -3.587 -1.572 1.00 97.00 89 LEU A N 1
ATOM 709 C CA . LEU A 1 89 ? 6.787 -3.581 -2.720 1.00 97.00 89 LEU A CA 1
ATOM 710 C C . LEU A 1 89 ? 7.262 -4.997 -3.080 1.00 97.00 89 LEU A C 1
ATOM 712 O O . LEU A 1 89 ? 7.670 -5.758 -2.201 1.00 97.00 89 LEU A O 1
ATOM 716 N N . ASP A 1 90 ? 7.264 -5.331 -4.373 1.00 96.50 90 ASP A N 1
ATOM 717 C CA . ASP A 1 90 ? 7.733 -6.619 -4.898 1.00 96.50 90 ASP A CA 1
ATOM 718 C C . ASP A 1 90 ? 9.199 -6.546 -5.380 1.00 96.50 90 ASP A C 1
ATOM 720 O O . ASP A 1 90 ? 9.483 -5.963 -6.437 1.00 96.50 90 ASP A O 1
ATOM 724 N N . PRO A 1 91 ? 10.148 -7.198 -4.679 1.00 96.19 91 PRO A N 1
ATOM 725 C CA . PRO A 1 91 ? 11.561 -7.229 -5.064 1.00 96.19 91 PRO A CA 1
ATOM 726 C C . PRO A 1 91 ? 11.845 -7.911 -6.409 1.00 96.19 91 PRO A C 1
ATOM 728 O O . PRO A 1 91 ? 12.903 -7.674 -7.001 1.00 96.19 91 PRO A O 1
ATOM 731 N N . ASN A 1 92 ? 10.939 -8.757 -6.912 1.00 96.62 92 ASN A N 1
ATOM 732 C CA . ASN A 1 92 ? 11.092 -9.377 -8.232 1.00 96.62 92 ASN A CA 1
ATOM 733 C C . ASN A 1 92 ? 10.914 -8.364 -9.362 1.00 96.62 92 ASN A C 1
ATOM 735 O O . ASN A 1 92 ? 11.402 -8.594 -10.467 1.00 96.62 92 ASN A O 1
ATOM 739 N N . THR A 1 93 ? 10.244 -7.244 -9.083 1.00 97.12 93 THR A N 1
ATOM 740 C CA . THR A 1 93 ? 10.077 -6.147 -10.040 1.00 97.12 93 THR A CA 1
ATOM 741 C C . THR A 1 93 ? 11.171 -5.093 -9.923 1.00 97.12 93 THR A C 1
ATOM 743 O O . THR A 1 93 ? 11.491 -4.447 -10.915 1.00 97.12 93 THR A O 1
ATOM 746 N N . ALA A 1 94 ? 11.774 -4.946 -8.740 1.00 97.25 94 ALA A N 1
ATOM 747 C CA . ALA A 1 94 ? 12.713 -3.874 -8.434 1.00 97.25 94 ALA A CA 1
ATOM 748 C C . ALA A 1 94 ? 13.943 -3.863 -9.355 1.00 97.25 94 ALA A C 1
ATOM 750 O O . ALA A 1 94 ? 14.612 -4.889 -9.537 1.00 97.25 94 ALA A O 1
ATOM 751 N N . HIS A 1 95 ? 14.268 -2.680 -9.878 1.00 97.00 95 HIS A N 1
ATOM 752 C CA . HIS A 1 95 ? 15.524 -2.442 -10.584 1.00 97.00 95 HIS A CA 1
ATOM 753 C C . HIS A 1 95 ? 16.734 -2.828 -9.710 1.00 97.00 95 HIS A C 1
ATOM 755 O O . HIS A 1 95 ? 16.706 -2.564 -8.505 1.00 97.00 95 HIS A O 1
ATOM 761 N N . PRO A 1 96 ? 17.811 -3.417 -10.271 1.00 96.12 96 PRO A N 1
ATOM 762 C CA . PRO A 1 96 ? 18.967 -3.847 -9.489 1.00 96.12 96 PRO A CA 1
ATOM 763 C C . PRO A 1 96 ? 19.660 -2.753 -8.673 1.00 96.12 96 PRO A C 1
ATOM 765 O O . PRO A 1 96 ? 20.344 -3.096 -7.724 1.00 96.12 96 PRO A O 1
ATOM 768 N N . ASP A 1 97 ? 19.520 -1.467 -8.997 1.00 95.75 97 ASP A N 1
ATOM 769 C CA . ASP A 1 97 ? 20.129 -0.390 -8.194 1.00 95.75 97 ASP A CA 1
ATOM 770 C C . ASP A 1 97 ? 19.286 0.008 -6.965 1.00 95.75 97 ASP A C 1
ATOM 772 O O . ASP A 1 97 ? 19.743 0.775 -6.107 1.00 95.75 97 ASP A O 1
ATOM 776 N N . LEU A 1 98 ? 18.075 -0.544 -6.836 1.00 95.56 98 LEU A N 1
ATOM 777 C CA . LEU A 1 98 ? 17.169 -0.315 -5.715 1.00 95.56 98 LEU A CA 1
ATOM 778 C C . LEU A 1 98 ? 17.311 -1.390 -4.636 1.00 95.56 98 LEU A C 1
ATOM 780 O O . LEU A 1 98 ? 17.395 -2.586 -4.909 1.00 95.56 98 LEU A O 1
ATOM 784 N N . VAL A 1 99 ? 17.256 -0.950 -3.382 1.00 95.44 99 VAL A N 1
ATOM 785 C CA . VAL A 1 99 ? 17.186 -1.815 -2.203 1.00 95.44 99 VAL A CA 1
ATOM 786 C C . VAL A 1 99 ? 15.824 -1.627 -1.553 1.00 95.44 99 VAL A C 1
ATOM 788 O O . VAL A 1 99 ? 15.472 -0.521 -1.141 1.00 95.44 99 VAL A O 1
ATOM 791 N N . VAL A 1 100 ? 15.062 -2.715 -1.474 1.00 96.00 100 VAL A N 1
ATOM 792 C CA . VAL A 1 100 ? 13.762 -2.774 -0.795 1.00 96.00 100 VAL A CA 1
ATOM 793 C C . VAL A 1 100 ? 13.981 -3.245 0.642 1.00 96.00 100 VAL A C 1
ATOM 795 O O . VAL A 1 100 ? 14.722 -4.205 0.857 1.00 96.00 100 VAL A O 1
ATOM 798 N N . SER A 1 101 ? 13.342 -2.593 1.613 1.00 95.25 101 SER A N 1
ATOM 799 C CA . SER A 1 101 ? 13.415 -2.966 3.032 1.00 95.25 101 SER A CA 1
ATOM 800 C C . SER A 1 101 ? 12.836 -4.359 3.318 1.00 95.25 101 SER A C 1
ATOM 802 O O . SER A 1 101 ? 12.077 -4.918 2.520 1.00 95.25 101 SER A O 1
ATOM 804 N N . ASP A 1 102 ? 13.172 -4.922 4.483 1.00 95.00 102 ASP A N 1
ATOM 805 C CA . ASP A 1 102 ? 12.698 -6.249 4.906 1.00 95.00 102 ASP A CA 1
ATOM 806 C C . ASP A 1 102 ? 11.175 -6.300 5.087 1.00 95.00 102 ASP A C 1
ATOM 808 O O . ASP A 1 102 ? 10.537 -7.294 4.742 1.00 95.00 102 ASP A O 1
ATOM 812 N N . ASP A 1 103 ? 10.586 -5.205 5.571 1.00 93.69 103 ASP A N 1
ATOM 813 C CA . ASP A 1 103 ? 9.139 -5.037 5.730 1.00 93.69 103 ASP A CA 1
ATOM 814 C C . ASP A 1 103 ? 8.421 -4.675 4.417 1.00 93.69 103 ASP A C 1
ATOM 816 O O . ASP A 1 103 ? 7.195 -4.589 4.398 1.00 93.69 103 ASP A O 1
ATOM 820 N N . ARG A 1 104 ? 9.170 -4.492 3.317 1.00 94.50 104 ARG A N 1
ATOM 821 C CA . ARG A 1 104 ? 8.667 -4.208 1.962 1.00 94.50 104 ARG A CA 1
ATOM 822 C C . ARG A 1 104 ? 7.876 -2.906 1.819 1.00 94.50 104 ARG A C 1
ATOM 824 O O . ARG A 1 104 ? 7.146 -2.752 0.843 1.00 94.50 104 ARG A O 1
ATOM 831 N N . THR A 1 105 ? 8.024 -1.961 2.741 1.00 93.50 105 THR A N 1
ATOM 832 C CA . THR A 1 105 ? 7.322 -0.665 2.686 1.00 93.50 105 THR A CA 1
ATOM 833 C C . THR A 1 105 ? 8.203 0.477 2.187 1.00 93.50 105 THR A C 1
ATOM 835 O O . THR A 1 105 ? 7.698 1.537 1.828 1.00 93.50 105 THR A O 1
ATOM 838 N N . SER A 1 106 ? 9.522 0.273 2.154 1.00 93.25 106 SER A N 1
ATOM 839 C CA . SER A 1 106 ? 10.502 1.308 1.833 1.00 93.25 106 SER A CA 1
ATOM 840 C C . SER A 1 106 ? 11.431 0.870 0.709 1.00 93.25 106 SER A C 1
ATOM 842 O O . SER A 1 106 ? 11.789 -0.303 0.578 1.00 93.25 106 SER A O 1
ATOM 844 N N . VAL A 1 107 ? 11.866 1.841 -0.090 1.00 94.12 107 VAL A N 1
ATOM 845 C CA . VAL A 1 107 ? 12.847 1.641 -1.154 1.00 94.12 107 VAL A CA 1
ATOM 846 C C . VAL A 1 107 ? 13.893 2.741 -1.111 1.00 94.12 107 VAL A C 1
ATOM 848 O O . VAL A 1 107 ? 13.581 3.906 -0.869 1.00 94.12 107 VAL A O 1
ATOM 851 N N . LYS A 1 108 ? 15.148 2.367 -1.348 1.00 93.31 108 LYS A N 1
ATOM 852 C CA . LYS A 1 108 ? 16.272 3.294 -1.416 1.00 93.31 108 LYS A CA 1
ATOM 853 C C . LYS A 1 108 ? 17.115 3.019 -2.651 1.00 93.31 108 LYS A C 1
ATOM 855 O O . LYS A 1 108 ? 17.428 1.869 -2.952 1.00 93.31 108 LYS A O 1
ATOM 860 N N . TYR A 1 109 ? 17.537 4.084 -3.322 1.00 92.50 109 TYR A N 1
ATOM 861 C CA . TYR A 1 109 ? 18.554 3.993 -4.361 1.00 92.50 109 TYR A CA 1
ATOM 862 C C . TYR A 1 109 ? 19.929 3.755 -3.730 1.00 92.50 109 TYR A C 1
ATOM 864 O O . TYR A 1 109 ? 20.375 4.520 -2.871 1.00 92.50 109 TYR A O 1
ATOM 872 N N . SER A 1 110 ? 20.592 2.674 -4.134 1.00 90.38 110 SER A N 1
ATOM 873 C CA . SER A 1 110 ? 21.914 2.300 -3.621 1.00 90.38 110 SER A CA 1
ATOM 874 C C . SER A 1 110 ? 23.059 2.697 -4.555 1.00 90.38 110 SER A C 1
ATOM 876 O O . SER A 1 110 ? 24.200 2.772 -4.105 1.00 90.38 110 SER A O 1
ATOM 878 N N . GLY A 1 111 ? 22.769 2.939 -5.839 1.00 83.50 111 GLY A N 1
ATOM 879 C CA . GLY A 1 111 ? 23.759 3.223 -6.886 1.00 83.50 111 GLY A CA 1
ATOM 880 C C . GLY A 1 111 ? 24.680 2.054 -7.244 1.00 83.50 111 GLY A C 1
ATOM 881 O O . GLY A 1 111 ? 25.493 2.184 -8.156 1.00 83.50 111 GLY A O 1
ATOM 882 N N . ASN A 1 112 ? 24.559 0.926 -6.541 1.00 90.12 112 ASN A N 1
ATOM 883 C CA . ASN A 1 112 ? 25.306 -0.293 -6.794 1.00 90.12 112 ASN A CA 1
ATOM 884 C C . ASN A 1 112 ? 24.331 -1.394 -7.189 1.00 90.12 112 ASN A C 1
ATOM 886 O O . ASN A 1 112 ? 23.451 -1.754 -6.400 1.00 90.12 112 ASN A O 1
ATOM 890 N N . LYS A 1 113 ? 24.560 -1.992 -8.360 1.00 91.00 113 LYS A N 1
ATOM 891 C CA . LYS A 1 113 ? 23.741 -3.100 -8.842 1.00 91.00 113 LYS A CA 1
ATOM 892 C C . LYS A 1 113 ? 23.802 -4.260 -7.862 1.00 91.00 113 LYS A C 1
ATOM 894 O O . LYS A 1 113 ? 24.849 -4.883 -7.677 1.00 91.00 113 LYS A O 1
ATOM 899 N N . GLN A 1 114 ? 22.660 -4.559 -7.259 1.00 91.94 114 GLN A N 1
ATOM 900 C CA . GLN A 1 114 ? 22.469 -5.741 -6.444 1.00 91.94 114 GLN A CA 1
ATOM 901 C C . GLN A 1 114 ? 22.704 -6.992 -7.311 1.00 91.94 114 GLN A C 1
ATOM 903 O O . GLN A 1 114 ? 22.300 -7.010 -8.479 1.00 91.94 114 GLN A O 1
ATOM 908 N N . PRO A 1 115 ? 23.332 -8.053 -6.770 1.00 92.50 115 PRO A N 1
ATOM 909 C CA . PRO A 1 115 ? 23.610 -9.294 -7.493 1.00 92.50 115 PRO A CA 1
ATOM 910 C C . PRO A 1 115 ? 22.343 -10.158 -7.614 1.00 92.50 115 PRO A C 1
ATOM 912 O O . PRO A 1 115 ? 22.287 -11.289 -7.136 1.00 92.50 115 PRO A O 1
ATOM 915 N N . LEU A 1 116 ? 21.296 -9.597 -8.216 1.00 90.69 116 LEU A N 1
ATOM 916 C CA . LEU A 1 116 ? 20.006 -10.244 -8.417 1.00 90.69 116 LEU A CA 1
ATOM 917 C C . LEU A 1 116 ? 19.940 -10.855 -9.822 1.00 90.69 116 LEU A C 1
ATOM 919 O O . LEU A 1 116 ? 20.444 -10.254 -10.774 1.00 90.69 116 LEU A O 1
ATOM 923 N N . PRO A 1 117 ? 19.316 -12.035 -9.980 1.00 93.69 117 PRO A N 1
ATOM 924 C CA . PRO A 1 117 ? 19.100 -12.612 -11.295 1.00 93.69 117 PRO A CA 1
ATOM 925 C C . PRO A 1 117 ? 18.138 -11.741 -12.105 1.00 93.69 117 PRO A C 1
ATOM 927 O O . PRO A 1 117 ? 17.190 -11.156 -11.569 1.00 93.69 117 PRO A O 1
ATOM 930 N N . ASP A 1 118 ? 18.367 -11.686 -13.414 1.00 94.69 118 ASP A N 1
ATOM 931 C CA . ASP A 1 118 ? 17.398 -11.089 -14.320 1.00 94.69 118 ASP A CA 1
ATOM 932 C C . ASP A 1 118 ? 16.188 -12.020 -14.483 1.00 94.69 118 ASP A C 1
ATOM 934 O O . ASP A 1 118 ? 16.332 -13.232 -14.663 1.00 94.69 118 ASP A O 1
ATOM 938 N N . ASN A 1 119 ? 14.993 -11.444 -14.408 1.00 96.50 119 ASN A N 1
ATOM 939 C CA . ASN A 1 119 ? 13.715 -12.124 -14.597 1.00 96.50 119 ASN A CA 1
ATOM 940 C C . ASN A 1 119 ? 12.756 -11.205 -15.378 1.00 96.50 119 ASN A C 1
ATOM 942 O O . ASN A 1 119 ? 12.956 -9.983 -15.389 1.00 96.50 119 ASN A O 1
ATOM 946 N N . PRO A 1 120 ? 11.726 -11.751 -16.052 1.00 95.31 120 PRO A N 1
ATOM 947 C CA . PRO A 1 120 ? 10.835 -10.970 -16.915 1.00 95.31 120 PRO A CA 1
ATOM 948 C C . PRO A 1 120 ? 10.148 -9.794 -16.212 1.00 95.31 120 PRO A C 1
ATOM 950 O O . PRO A 1 120 ? 9.928 -8.749 -16.820 1.00 95.31 120 PRO A O 1
ATOM 953 N N . GLU A 1 121 ? 9.839 -9.948 -14.926 1.00 96.31 121 GLU A N 1
ATOM 954 C CA . GLU A 1 121 ? 9.120 -8.967 -14.115 1.00 96.31 121 GLU A CA 1
ATOM 955 C C . GLU A 1 121 ? 9.989 -7.780 -13.687 1.00 96.31 121 GLU A C 1
ATOM 957 O O . GLU A 1 121 ? 9.427 -6.758 -13.285 1.00 96.31 121 GLU A O 1
ATOM 962 N N . ARG A 1 122 ? 11.321 -7.912 -13.763 1.00 96.94 122 ARG A N 1
ATOM 963 C CA . ARG A 1 122 ? 12.296 -6.940 -13.258 1.00 96.94 122 ARG A CA 1
ATOM 964 C C . ARG A 1 122 ? 12.488 -5.766 -14.210 1.00 96.94 122 ARG A C 1
ATOM 966 O O . ARG A 1 122 ? 12.712 -5.980 -15.402 1.00 96.94 122 ARG A O 1
ATOM 973 N N . PHE A 1 123 ? 12.511 -4.544 -13.690 1.00 97.25 123 PHE A N 1
ATOM 974 C CA . PHE A 1 123 ? 12.980 -3.396 -14.466 1.00 97.25 123 PHE A CA 1
ATOM 975 C C . PHE A 1 123 ? 14.486 -3.482 -14.733 1.00 97.25 123 PHE A C 1
ATOM 977 O O . PHE A 1 123 ? 15.269 -3.785 -13.837 1.00 97.25 123 PHE A O 1
ATOM 984 N N . ASP A 1 124 ? 14.898 -3.208 -15.968 1.00 95.19 124 ASP A N 1
ATOM 985 C CA . ASP A 1 124 ? 16.299 -3.266 -16.417 1.00 95.19 124 ASP A CA 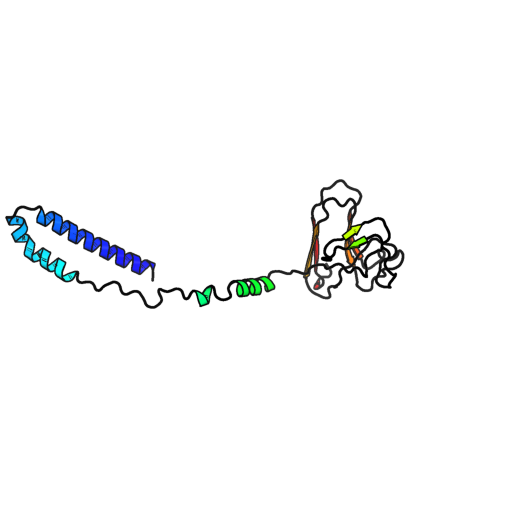1
ATOM 986 C C . ASP A 1 124 ? 16.913 -1.885 -16.712 1.00 95.19 124 ASP A C 1
ATOM 988 O O . ASP A 1 124 ? 18.134 -1.737 -16.665 1.00 95.19 124 ASP A O 1
ATOM 992 N N . ILE A 1 125 ? 16.073 -0.897 -17.040 1.00 94.62 125 ILE A N 1
ATOM 993 C CA . ILE A 1 125 ? 16.483 0.462 -17.418 1.00 94.62 125 ILE A CA 1
ATOM 994 C C . ILE A 1 125 ? 16.035 1.516 -16.406 1.00 94.62 125 ILE A C 1
ATOM 996 O O . ILE A 1 125 ? 16.789 2.443 -16.123 1.00 94.62 125 ILE A O 1
ATOM 1000 N N . TYR A 1 126 ? 14.797 1.433 -15.922 1.00 94.31 126 TYR A N 1
ATOM 1001 C CA . TYR A 1 126 ? 14.226 2.451 -15.043 1.00 94.31 126 TYR A CA 1
ATOM 1002 C C . TYR A 1 126 ? 14.310 2.015 -13.585 1.00 94.31 126 TYR A C 1
ATOM 1004 O O . TYR A 1 126 ? 13.928 0.891 -13.268 1.00 94.31 126 TYR A O 1
ATOM 1012 N N . ASP A 1 127 ? 14.733 2.927 -12.704 1.00 94.44 127 ASP A N 1
ATOM 1013 C CA . ASP A 1 127 ? 14.783 2.743 -11.248 1.00 94.44 127 ASP A CA 1
ATOM 1014 C C . ASP A 1 127 ? 13.372 2.703 -10.639 1.00 94.44 127 ASP A C 1
ATOM 1016 O O . ASP A 1 127 ? 12.938 3.604 -9.922 1.00 94.44 127 ASP A O 1
ATOM 1020 N N . CYS A 1 128 ? 12.619 1.659 -10.971 1.00 96.00 128 CYS A N 1
ATOM 1021 C CA . CYS A 1 128 ? 11.248 1.439 -10.539 1.00 96.00 128 CYS A CA 1
ATOM 1022 C C . CYS A 1 128 ? 11.118 0.131 -9.755 1.00 96.00 128 CYS A C 1
ATOM 1024 O O . CYS A 1 128 ? 11.890 -0.817 -9.915 1.00 96.00 128 CYS A O 1
ATOM 1026 N N . VAL A 1 129 ? 10.093 0.089 -8.912 1.00 96.88 129 VAL A N 1
ATOM 1027 C CA . VAL A 1 129 ? 9.607 -1.092 -8.201 1.00 96.88 129 VAL A CA 1
ATOM 1028 C C . VAL A 1 129 ? 8.083 -1.001 -8.162 1.00 96.88 129 VAL A C 1
ATOM 1030 O O . VAL A 1 129 ? 7.537 0.093 -8.016 1.00 96.88 129 VAL A O 1
ATOM 1033 N N . LEU A 1 130 ? 7.394 -2.125 -8.350 1.00 96.75 130 LEU A N 1
ATOM 1034 C CA . LEU A 1 130 ? 5.935 -2.199 -8.278 1.00 96.75 130 LEU A CA 1
ATOM 1035 C C . LEU A 1 130 ? 5.481 -2.739 -6.925 1.00 96.75 130 LEU A C 1
ATOM 1037 O O . LEU A 1 130 ? 6.226 -3.417 -6.214 1.00 96.75 130 LEU A O 1
ATOM 1041 N N . ALA A 1 131 ? 4.219 -2.469 -6.610 1.00 95.88 131 ALA A N 1
ATOM 1042 C CA . ALA A 1 131 ? 3.503 -3.210 -5.591 1.00 95.88 131 ALA A CA 1
ATOM 1043 C C . ALA A 1 131 ? 3.338 -4.681 -6.013 1.00 95.88 131 ALA A C 1
ATOM 1045 O O . ALA A 1 131 ? 3.246 -4.998 -7.199 1.00 95.88 131 ALA A O 1
ATOM 1046 N N . SER A 1 132 ? 3.276 -5.566 -5.025 1.00 93.75 132 SER A N 1
ATOM 1047 C CA . SER A 1 132 ? 3.018 -7.001 -5.187 1.00 93.75 132 SER A CA 1
ATOM 1048 C C . SER A 1 132 ? 1.599 -7.303 -5.657 1.00 93.75 132 SER A C 1
ATOM 1050 O O . SER A 1 132 ? 1.381 -8.291 -6.356 1.00 93.75 132 SER A O 1
ATOM 1052 N N . GLU A 1 133 ? 0.646 -6.436 -5.320 1.00 91.81 133 GLU A N 1
ATOM 1053 C CA . GLU A 1 133 ? -0.749 -6.560 -5.721 1.00 91.81 133 GLU A CA 1
ATOM 1054 C C . GLU A 1 133 ? -1.189 -5.355 -6.551 1.00 91.81 133 GLU A C 1
ATOM 1056 O O . GLU A 1 133 ? -0.786 -4.215 -6.309 1.00 91.81 133 GLU A O 1
ATOM 1061 N N . GLY A 1 134 ? -2.024 -5.629 -7.552 1.00 91.88 134 GLY A N 1
ATOM 1062 C CA . GLY A 1 134 ? -2.693 -4.618 -8.361 1.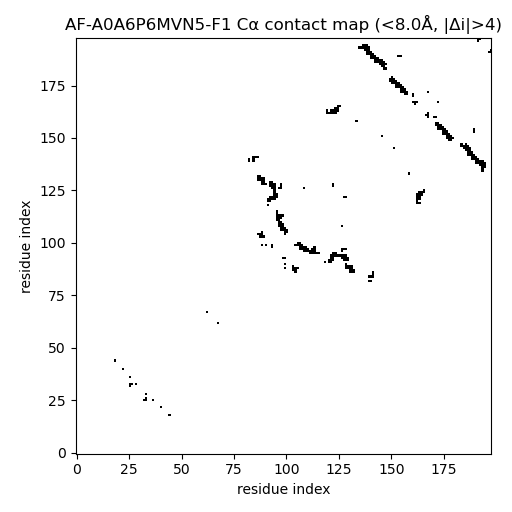00 91.88 134 GLY A CA 1
ATOM 1063 C C . GLY A 1 134 ? -4.175 -4.514 -8.012 1.00 91.88 134 GLY A C 1
ATOM 1064 O O . GLY A 1 134 ? -4.761 -5.419 -7.419 1.00 91.88 134 GLY A O 1
ATOM 1065 N N . PHE A 1 135 ? -4.796 -3.420 -8.439 1.00 91.00 135 PHE A N 1
ATOM 1066 C CA . PHE A 1 135 ? -6.217 -3.159 -8.222 1.00 91.00 135 PHE A CA 1
ATOM 1067 C C . PHE A 1 135 ? -7.036 -3.507 -9.467 1.00 91.00 135 PHE A C 1
ATOM 1069 O O . PHE A 1 135 ? -6.580 -3.315 -10.595 1.00 91.00 135 PHE A O 1
ATOM 1076 N N . ASN A 1 136 ? -8.251 -4.014 -9.259 1.00 91.12 136 ASN A N 1
ATOM 1077 C CA . ASN A 1 136 ? -9.192 -4.368 -10.329 1.00 91.12 136 ASN A CA 1
ATOM 1078 C C . ASN A 1 136 ? -10.573 -3.701 -10.186 1.00 91.12 136 ASN A C 1
ATOM 1080 O O . ASN A 1 136 ? -11.439 -3.923 -11.027 1.00 91.12 136 ASN A O 1
ATOM 1084 N N . SER A 1 137 ? -10.794 -2.961 -9.097 1.00 90.31 137 SER A N 1
ATOM 1085 C CA . SER A 1 137 ? -12.040 -2.263 -8.768 1.00 90.31 137 SER A CA 1
ATOM 1086 C C . SER A 1 137 ? -11.845 -1.390 -7.526 1.00 90.31 137 SER A C 1
ATOM 1088 O O . SER A 1 137 ? -10.888 -1.586 -6.767 1.00 90.31 137 SER A O 1
ATOM 1090 N N . GLY A 1 138 ? -12.772 -0.461 -7.299 1.00 89.56 138 GLY A N 1
ATOM 1091 C CA . GLY A 1 138 ? -12.881 0.320 -6.072 1.00 89.56 138 GLY A CA 1
ATOM 1092 C C . GLY A 1 138 ? -11.927 1.509 -5.959 1.00 89.56 138 GLY A C 1
ATOM 1093 O O . GLY A 1 138 ? -11.205 1.879 -6.886 1.00 89.56 138 GLY A O 1
ATOM 1094 N N . THR A 1 139 ? -11.943 2.116 -4.775 1.00 89.56 139 THR A N 1
ATOM 1095 C CA . THR A 1 139 ? -11.134 3.286 -4.432 1.00 89.56 139 THR A CA 1
ATOM 1096 C C . THR A 1 139 ? -10.006 2.893 -3.488 1.00 89.56 139 THR A C 1
ATOM 1098 O O . THR A 1 139 ? -10.252 2.253 -2.466 1.00 89.56 139 THR A O 1
ATOM 1101 N N . HIS A 1 140 ? -8.788 3.325 -3.801 1.00 89.12 140 HIS A N 1
ATOM 1102 C CA . HIS A 1 140 ? -7.580 3.022 -3.041 1.00 89.12 140 HIS A CA 1
ATOM 1103 C C . HIS A 1 140 ? -6.808 4.300 -2.762 1.00 89.12 140 HIS A C 1
ATOM 1105 O O . HIS A 1 140 ? -6.717 5.189 -3.607 1.00 89.12 140 HIS A O 1
ATOM 1111 N N . CYS A 1 141 ? -6.220 4.394 -1.577 1.00 90.31 141 CYS A N 1
ATOM 1112 C CA . CYS A 1 141 ? -5.296 5.467 -1.271 1.00 90.31 141 CYS A CA 1
ATOM 1113 C C . CYS A 1 141 ? -4.125 4.945 -0.455 1.00 90.31 141 CYS A C 1
ATOM 1115 O O . CYS A 1 141 ? -4.261 4.034 0.361 1.00 90.31 141 CYS A O 1
ATOM 1117 N N . TRP A 1 142 ? -2.963 5.531 -0.695 1.00 90.62 142 TRP A N 1
ATOM 1118 C CA . TRP A 1 142 ? -1.770 5.262 0.084 1.00 90.62 142 TRP A CA 1
ATOM 1119 C C . TRP A 1 142 ? -0.954 6.531 0.213 1.00 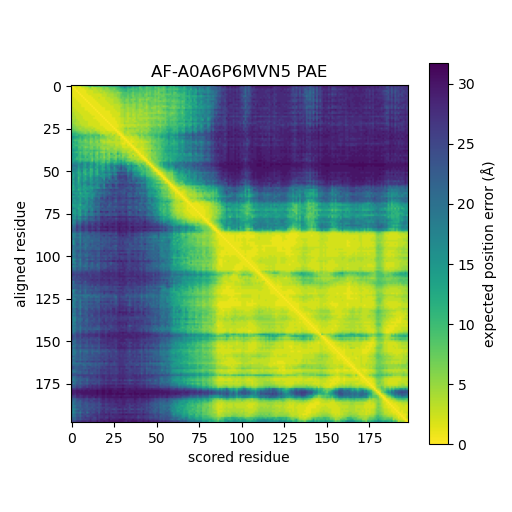90.62 142 TRP A C 1
ATOM 1121 O O . TRP A 1 142 ? -1.041 7.461 -0.591 1.00 90.62 142 TRP A O 1
ATOM 1131 N N . ASP A 1 143 ? -0.166 6.560 1.270 1.00 90.94 143 ASP A N 1
ATOM 1132 C CA . ASP A 1 143 ? 0.707 7.665 1.586 1.00 90.94 143 ASP A CA 1
ATOM 1133 C C . ASP A 1 143 ? 2.151 7.215 1.487 1.00 90.94 143 ASP A C 1
ATOM 1135 O O . ASP A 1 143 ? 2.504 6.137 1.961 1.00 90.94 143 ASP A O 1
ATOM 1139 N N . VAL A 1 144 ? 2.981 8.065 0.899 1.00 91.88 144 VAL A N 1
ATOM 1140 C CA . VAL A 1 144 ? 4.412 7.828 0.762 1.00 91.88 144 VAL A CA 1
ATOM 1141 C C . VAL A 1 144 ? 5.154 8.975 1.417 1.00 91.88 144 VAL A C 1
ATOM 1143 O O . VAL A 1 144 ? 4.933 10.139 1.083 1.00 91.88 144 VAL A O 1
ATOM 1146 N N . GLU A 1 145 ? 6.031 8.647 2.357 1.00 93.12 145 GLU A N 1
ATOM 1147 C CA . GLU A 1 145 ? 6.975 9.607 2.918 1.00 93.12 145 GLU A CA 1
ATOM 1148 C C . GLU A 1 145 ? 8.134 9.802 1.936 1.00 93.12 145 GLU A C 1
ATOM 1150 O O . GLU A 1 145 ? 8.791 8.837 1.552 1.00 93.12 145 GLU A O 1
ATOM 1155 N N . VAL A 1 146 ? 8.373 11.048 1.517 1.00 89.25 146 VAL A N 1
ATOM 1156 C CA . VAL A 1 146 ? 9.413 11.395 0.530 1.00 89.25 146 VAL A CA 1
ATOM 1157 C C . VAL A 1 146 ? 10.501 12.319 1.088 1.00 89.25 146 VAL A C 1
ATOM 1159 O O . VAL A 1 146 ? 11.566 12.385 0.481 1.00 89.25 146 VAL A O 1
ATOM 1162 N N . LYS A 1 147 ? 10.268 12.936 2.262 1.00 81.12 147 LYS A N 1
ATOM 1163 C CA . LYS A 1 147 ? 11.200 13.739 3.089 1.00 81.12 147 LYS A CA 1
ATOM 1164 C C . LYS A 1 147 ? 12.453 14.242 2.350 1.00 81.12 147 LYS A C 1
ATOM 1166 O O . LYS A 1 147 ? 12.377 15.186 1.578 1.00 81.12 147 LYS A O 1
ATOM 1171 N N . GLU A 1 148 ? 13.607 13.618 2.586 1.00 78.25 148 GLU A N 1
ATOM 1172 C CA . GLU A 1 148 ? 14.923 14.084 2.117 1.00 78.25 148 GLU A CA 1
ATOM 1173 C C . GLU A 1 148 ? 15.314 13.534 0.730 1.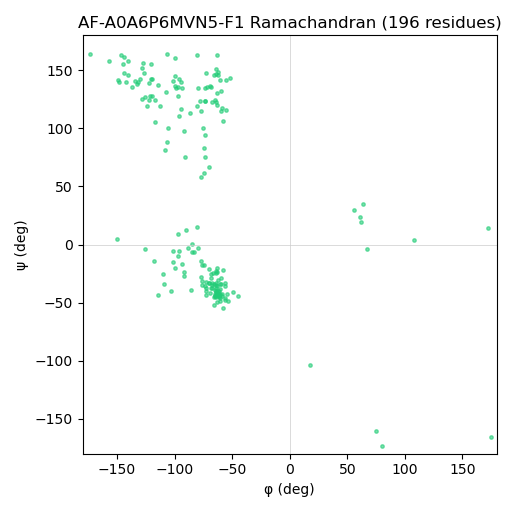00 78.25 148 GLU A C 1
ATOM 1175 O O . GLU A 1 148 ? 16.476 13.608 0.326 1.00 78.25 148 GLU A O 1
ATOM 1180 N N . SER A 1 149 ? 14.378 12.927 -0.006 1.00 82.31 149 SER A N 1
ATOM 1181 C CA . SER A 1 149 ? 14.677 12.339 -1.310 1.00 82.31 149 SER A CA 1
ATOM 1182 C C . SER A 1 149 ? 14.792 13.419 -2.388 1.00 82.31 149 SER A C 1
ATOM 1184 O O . SER A 1 149 ? 13.811 14.075 -2.743 1.00 82.31 149 SER A O 1
ATOM 1186 N N . SER A 1 150 ? 15.991 13.577 -2.953 1.00 82.44 150 SER A N 1
ATOM 1187 C CA . SER A 1 150 ? 16.288 14.589 -3.978 1.00 82.44 150 SER A CA 1
ATOM 1188 C C . SER A 1 150 ? 15.559 14.358 -5.303 1.00 82.44 150 SER A C 1
ATOM 1190 O O . SER A 1 150 ? 15.326 15.302 -6.059 1.00 82.44 150 SER A O 1
ATOM 1192 N N . CYS A 1 151 ? 15.180 13.115 -5.594 1.00 87.19 151 CYS A N 1
ATOM 1193 C CA . CYS A 1 151 ? 14.351 12.764 -6.734 1.00 87.19 151 CYS A CA 1
ATOM 1194 C C . CYS A 1 151 ? 13.486 11.542 -6.417 1.00 87.19 151 CYS A C 1
ATOM 1196 O O . CYS A 1 151 ? 13.910 10.601 -5.747 1.00 87.19 151 CYS A O 1
ATOM 1198 N N . TRP A 1 152 ? 12.248 11.549 -6.897 1.00 90.50 152 TRP A N 1
ATOM 1199 C CA . TRP A 1 152 ? 11.333 10.422 -6.742 1.00 90.50 152 TRP A CA 1
ATOM 1200 C C . TRP A 1 152 ? 10.252 10.459 -7.816 1.00 90.50 152 TRP A C 1
ATOM 1202 O O . TRP A 1 152 ? 9.949 11.505 -8.393 1.00 90.50 152 TRP A O 1
ATOM 1212 N N . SER A 1 153 ? 9.647 9.308 -8.091 1.00 91.38 153 SER A N 1
ATOM 1213 C CA . SER A 1 153 ? 8.422 9.228 -8.881 1.00 91.38 153 SER A CA 1
ATOM 1214 C C . SER A 1 153 ? 7.448 8.254 -8.247 1.00 91.38 153 SER A C 1
ATOM 1216 O O . SER A 1 153 ? 7.852 7.163 -7.855 1.00 91.38 153 SER A O 1
ATOM 1218 N N . LEU A 1 154 ? 6.180 8.644 -8.179 1.00 93.25 154 LEU A N 1
ATOM 1219 C CA . LEU A 1 154 ? 5.099 7.861 -7.588 1.00 93.25 154 LEU A CA 1
ATOM 1220 C C . LEU A 1 154 ? 3.916 7.835 -8.542 1.00 93.25 154 LEU A C 1
ATOM 1222 O O . LEU A 1 154 ? 3.605 8.848 -9.168 1.00 93.25 154 LEU A O 1
ATOM 1226 N N . GLY A 1 155 ? 3.254 6.691 -8.658 1.00 92.88 155 GLY A N 1
ATOM 1227 C CA . GLY A 1 155 ? 2.162 6.545 -9.604 1.00 92.88 155 GLY A CA 1
ATOM 1228 C C . GLY A 1 155 ? 1.600 5.140 -9.682 1.00 92.88 155 GLY A C 1
ATOM 1229 O O . GLY A 1 155 ? 1.877 4.291 -8.837 1.00 92.88 155 GLY A O 1
ATOM 1230 N N . VAL A 1 156 ? 0.823 4.921 -10.735 1.00 94.50 156 VAL A N 1
ATOM 1231 C CA . VAL A 1 156 ? 0.196 3.648 -11.081 1.00 94.50 156 VAL A CA 1
ATOM 1232 C C . VAL A 1 156 ? 0.510 3.282 -12.525 1.00 94.50 156 VAL A C 1
ATOM 1234 O O . VAL A 1 156 ? 0.728 4.146 -13.376 1.00 94.50 156 VAL A O 1
ATOM 1237 N N . THR A 1 157 ? 0.536 1.984 -12.806 1.00 95.38 157 THR A N 1
ATOM 1238 C CA . THR A 1 157 ? 0.702 1.445 -14.157 1.00 95.38 157 THR A CA 1
ATOM 1239 C C . THR A 1 157 ? -0.129 0.180 -14.317 1.00 95.38 157 THR A C 1
ATOM 1241 O O . THR A 1 157 ? -0.538 -0.433 -13.328 1.00 95.38 157 THR A O 1
ATOM 1244 N N . THR A 1 158 ? -0.397 -0.218 -15.557 1.00 93.94 158 THR A N 1
ATOM 1245 C CA . THR A 1 158 ? -1.086 -1.480 -15.833 1.00 93.94 158 THR A CA 1
ATOM 1246 C C . THR A 1 158 ? -0.158 -2.670 -15.576 1.00 93.94 158 THR A C 1
ATOM 1248 O O . THR A 1 158 ? 1.050 -2.615 -15.812 1.00 93.94 158 THR A O 1
ATOM 1251 N N . ALA A 1 159 ? -0.722 -3.795 -15.128 1.00 91.31 159 ALA A N 1
ATOM 1252 C CA . ALA A 1 159 ? 0.053 -5.011 -14.859 1.00 91.31 159 ALA A CA 1
ATOM 1253 C C . ALA A 1 159 ? 0.795 -5.541 -16.105 1.00 91.31 159 ALA A C 1
ATOM 1255 O O . ALA A 1 159 ? 1.853 -6.163 -15.979 1.00 91.31 159 ALA A O 1
ATOM 1256 N N . SER A 1 160 ? 0.239 -5.270 -17.293 1.00 92.00 160 SER A N 1
ATOM 1257 C CA . SER A 1 160 ? 0.746 -5.674 -18.606 1.00 92.00 160 SER A CA 1
ATOM 1258 C C . SER A 1 160 ? 1.799 -4.739 -19.200 1.00 92.00 160 SER A C 1
ATOM 1260 O O . SER A 1 160 ? 2.332 -5.056 -20.266 1.00 92.00 160 SER A O 1
ATOM 1262 N N . ASN A 1 161 ? 2.086 -3.593 -18.572 1.00 95.00 161 ASN A N 1
ATOM 1263 C CA . ASN A 1 161 ? 3.037 -2.640 -19.131 1.00 95.00 161 ASN A CA 1
ATOM 1264 C C . ASN A 1 161 ? 4.447 -3.250 -19.236 1.00 95.00 161 ASN A C 1
ATOM 1266 O O . ASN A 1 161 ? 4.868 -4.072 -18.413 1.00 95.00 161 ASN A O 1
ATOM 1270 N N . ARG A 1 162 ? 5.193 -2.855 -20.272 1.00 94.25 162 ARG A N 1
ATOM 1271 C CA . ARG A 1 162 ? 6.529 -3.386 -20.552 1.00 94.25 162 ARG A CA 1
ATOM 1272 C C . ARG A 1 162 ? 7.545 -2.832 -19.566 1.00 94.25 162 ARG A C 1
ATOM 1274 O O . ARG A 1 162 ? 7.761 -1.631 -19.494 1.00 94.25 162 ARG A O 1
ATOM 1281 N N . ARG A 1 163 ? 8.233 -3.735 -18.873 1.00 95.19 163 ARG A N 1
ATOM 1282 C CA . ARG A 1 163 ? 9.231 -3.399 -17.842 1.00 95.19 163 ARG A CA 1
ATOM 1283 C C . ARG A 1 163 ? 10.667 -3.419 -18.361 1.00 95.19 163 ARG A C 1
ATOM 1285 O O . ARG A 1 163 ? 11.575 -3.000 -17.654 1.00 95.19 163 ARG A O 1
ATOM 1292 N N . LYS A 1 164 ? 10.853 -3.917 -19.587 1.00 95.19 164 LYS A N 1
ATOM 1293 C CA . LYS A 1 164 ? 12.148 -4.021 -20.257 1.00 95.19 164 LYS A CA 1
ATOM 1294 C C . LYS A 1 164 ? 12.334 -2.902 -21.274 1.00 95.19 164 LYS A C 1
ATOM 1296 O O . LYS A 1 164 ? 11.405 -2.582 -22.021 1.00 95.19 164 LYS A O 1
ATOM 1301 N N . GLY A 1 165 ? 13.548 -2.368 -21.354 1.00 94.38 165 GLY A N 1
ATOM 1302 C CA . GLY A 1 165 ? 13.912 -1.332 -22.314 1.00 94.38 165 GLY A CA 1
ATOM 1303 C C . GLY A 1 165 ? 13.376 0.060 -21.960 1.00 94.38 165 GLY A C 1
ATOM 1304 O O . GLY A 1 165 ? 13.061 0.367 -20.815 1.00 94.38 165 GLY A O 1
ATOM 1305 N N . ARG A 1 166 ? 13.312 0.942 -22.964 1.00 94.56 166 ARG A N 1
ATOM 1306 C CA . ARG A 1 166 ? 13.042 2.385 -22.785 1.00 94.56 166 ARG A CA 1
ATOM 1307 C C . ARG A 1 166 ? 11.582 2.789 -23.001 1.00 94.56 166 ARG A C 1
ATOM 1309 O O . ARG A 1 166 ? 11.281 3.974 -23.056 1.00 94.56 166 ARG A O 1
ATOM 1316 N N . ASP A 1 167 ? 10.683 1.821 -23.133 1.00 92.38 167 ASP A N 1
ATOM 1317 C CA . ASP A 1 167 ? 9.300 2.099 -23.531 1.00 92.38 167 ASP A CA 1
ATOM 1318 C C . ASP A 1 167 ? 8.327 2.209 -22.352 1.00 92.38 167 ASP A C 1
ATOM 1320 O O . ASP A 1 167 ? 7.168 2.553 -22.563 1.00 92.38 167 ASP A O 1
ATOM 1324 N N . PHE A 1 168 ? 8.773 1.941 -21.119 1.00 93.44 168 PHE A N 1
ATOM 1325 C CA . PHE A 1 168 ? 7.895 1.870 -19.944 1.00 93.44 168 PHE A CA 1
ATOM 1326 C C . PHE A 1 168 ? 7.044 3.131 -19.744 1.00 93.44 168 PHE A C 1
ATOM 1328 O O . PHE A 1 168 ? 5.851 3.028 -19.481 1.00 93.44 168 PHE A O 1
ATOM 1335 N N . TYR A 1 169 ? 7.635 4.318 -19.913 1.00 91.94 169 TYR A N 1
ATOM 1336 C CA . TYR A 1 169 ? 6.937 5.598 -19.744 1.00 91.94 169 TYR A CA 1
ATOM 1337 C C . TYR A 1 169 ? 6.174 6.068 -20.992 1.00 91.94 169 TYR A C 1
ATOM 1339 O O . TYR A 1 169 ? 5.585 7.147 -20.963 1.00 91.94 169 TYR A O 1
ATOM 1347 N N . ASN A 1 170 ? 6.183 5.307 -22.090 1.00 91.81 170 ASN A N 1
ATOM 1348 C CA . ASN A 1 170 ? 5.524 5.738 -23.324 1.00 91.81 170 ASN A CA 1
ATOM 1349 C C . ASN A 1 170 ? 4.001 5.591 -23.249 1.00 91.81 170 ASN A C 1
ATOM 1351 O O . ASN A 1 170 ? 3.296 6.369 -23.882 1.00 91.81 170 ASN A O 1
ATOM 1355 N N . ASN A 1 171 ? 3.498 4.600 -22.507 1.00 89.12 171 ASN A N 1
ATOM 1356 C CA . ASN A 1 171 ? 2.070 4.310 -22.364 1.00 89.12 171 ASN A CA 1
ATOM 1357 C C . ASN A 1 171 ? 1.775 3.766 -20.960 1.00 89.12 171 ASN A C 1
ATOM 1359 O O . ASN A 1 171 ? 2.679 3.287 -20.280 1.00 89.12 171 ASN A O 1
ATOM 1363 N N . ASP A 1 172 ? 0.503 3.791 -20.557 1.00 93.00 172 ASP A N 1
ATOM 1364 C CA . ASP A 1 172 ? -0.016 3.065 -19.388 1.00 93.00 172 ASP A CA 1
ATOM 1365 C C . ASP A 1 172 ? 0.686 3.366 -18.049 1.00 93.00 172 ASP A C 1
ATOM 1367 O O . ASP A 1 172 ? 0.738 2.509 -17.162 1.00 93.00 172 ASP A O 1
ATOM 1371 N N . VAL A 1 173 ? 1.225 4.578 -17.882 1.00 94.50 173 VAL A N 1
ATOM 1372 C CA . VAL A 1 173 ? 1.814 5.072 -16.628 1.00 94.50 173 VAL A CA 1
ATOM 1373 C C . VAL A 1 173 ? 1.200 6.421 -16.277 1.00 94.50 173 VAL A C 1
ATOM 1375 O O . VAL A 1 173 ? 1.281 7.373 -17.050 1.00 94.50 173 VAL A O 1
ATOM 1378 N N . 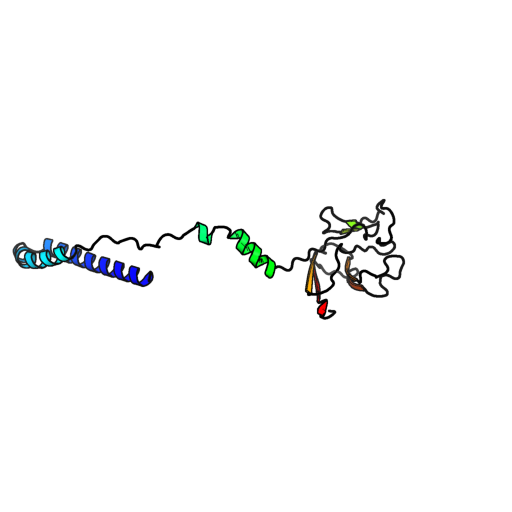TRP A 1 174 ? 0.655 6.520 -15.068 1.00 94.06 174 TRP A N 1
ATOM 1379 C CA . TRP A 1 174 ? 0.181 7.769 -14.479 1.00 94.06 174 TRP A CA 1
ATOM 1380 C C . TRP A 1 174 ? 1.011 8.044 -13.236 1.00 94.06 174 TRP A C 1
ATOM 1382 O O . TRP A 1 174 ? 0.855 7.367 -12.222 1.00 94.06 174 TRP A O 1
ATOM 1392 N N . SER A 1 175 ? 1.937 9.000 -13.319 1.00 92.75 175 SER A N 1
ATOM 1393 C CA . SER A 1 175 ? 2.881 9.267 -12.232 1.00 92.75 175 SER A CA 1
ATOM 1394 C C . SER A 1 175 ? 3.203 10.743 -12.066 1.00 92.75 175 SER A C 1
ATOM 1396 O O . SER A 1 175 ? 3.314 11.475 -13.048 1.00 92.75 175 SER A O 1
ATOM 1398 N N . VAL A 1 176 ? 3.460 11.140 -10.824 1.00 90.44 176 VAL A N 1
ATOM 1399 C CA . VAL A 1 176 ? 4.088 12.412 -10.467 1.00 90.44 176 VAL A CA 1
ATOM 1400 C C . VAL A 1 176 ? 5.577 12.162 -10.256 1.00 90.44 176 VAL A C 1
ATOM 1402 O O . VAL A 1 176 ? 5.957 11.187 -9.606 1.00 90.44 176 VAL A O 1
ATOM 1405 N N . ARG A 1 177 ? 6.424 13.037 -10.801 1.00 87.62 177 ARG A N 1
ATOM 1406 C CA . ARG A 1 177 ? 7.878 12.996 -10.616 1.00 87.62 177 ARG A CA 1
ATOM 1407 C C . ARG A 1 177 ? 8.365 14.303 -10.008 1.00 87.62 177 ARG A C 1
ATOM 1409 O O . ARG A 1 177 ? 7.952 15.381 -10.426 1.00 87.62 177 ARG A O 1
ATOM 1416 N N . TYR A 1 178 ? 9.293 14.177 -9.074 1.00 84.56 178 TYR A N 1
ATOM 1417 C CA . TYR A 1 178 ? 10.005 15.270 -8.439 1.00 84.56 178 TYR A CA 1
ATOM 1418 C C . TYR A 1 178 ? 11.510 15.128 -8.684 1.00 84.56 178 TYR A C 1
ATOM 1420 O O . TYR A 1 178 ? 12.028 14.008 -8.695 1.00 84.56 178 TYR A O 1
ATOM 1428 N N . GLY A 1 179 ? 12.216 16.242 -8.899 1.00 70.88 179 GLY A N 1
ATOM 1429 C CA . GLY A 1 179 ? 13.667 16.190 -9.123 1.00 70.88 179 GLY A CA 1
ATOM 1430 C C . GLY A 1 179 ? 14.380 17.480 -9.532 1.00 70.88 179 GLY A C 1
ATOM 1431 O O . GLY A 1 179 ? 15.504 17.377 -10.012 1.00 70.88 179 GLY A O 1
ATOM 1432 N N . GLN A 1 180 ? 13.767 18.669 -9.408 1.00 55.84 180 GLN A N 1
ATOM 1433 C CA . GLN A 1 180 ? 14.386 19.923 -9.886 1.00 55.84 180 GLN A CA 1
ATOM 1434 C C . GLN A 1 180 ? 14.019 21.217 -9.128 1.00 55.84 180 GLN A C 1
ATOM 1436 O O . GLN A 1 180 ? 14.464 22.285 -9.540 1.00 55.84 180 GLN A O 1
ATOM 1441 N N . PHE A 1 181 ? 13.255 21.163 -8.033 1.00 51.84 181 PHE A N 1
ATOM 1442 C CA . PHE A 1 181 ? 12.888 22.356 -7.253 1.00 51.84 181 PHE A CA 1
ATOM 1443 C C . PHE A 1 181 ? 13.223 22.166 -5.769 1.00 51.84 181 PHE A C 1
ATOM 1445 O O . PHE A 1 181 ? 13.339 21.035 -5.317 1.00 51.84 181 PHE A O 1
ATOM 1452 N N . GLU A 1 182 ? 13.413 23.264 -5.033 1.00 54.75 182 GLU A N 1
ATOM 1453 C CA . GLU A 1 182 ? 13.625 23.295 -3.577 1.00 54.75 182 GLU A CA 1
ATOM 1454 C C . GLU A 1 182 ? 12.270 23.437 -2.865 1.00 54.75 182 GLU A C 1
ATOM 1456 O O . GLU A 1 182 ? 11.884 24.521 -2.428 1.00 54.75 182 GLU A O 1
ATOM 1461 N N . GLN A 1 183 ? 11.486 22.362 -2.807 1.00 61.38 183 GLN A N 1
ATOM 1462 C CA . GLN A 1 183 ? 10.336 22.278 -1.908 1.00 61.38 183 GLN A CA 1
ATOM 1463 C C . GLN A 1 183 ? 10.500 21.113 -0.938 1.00 61.38 183 GLN A C 1
ATOM 1465 O O . GLN A 1 183 ? 10.693 19.967 -1.341 1.00 61.38 183 GLN A O 1
ATOM 1470 N N . ASP A 1 184 ? 10.354 21.410 0.349 1.00 68.56 184 ASP A N 1
ATOM 1471 C CA . ASP A 1 184 ? 10.346 20.407 1.409 1.00 68.56 184 ASP A CA 1
ATOM 1472 C C . ASP A 1 184 ? 9.002 19.659 1.387 1.00 68.56 184 ASP A C 1
ATOM 1474 O O . ASP A 1 184 ? 8.043 19.997 2.082 1.00 68.56 184 ASP A O 1
ATOM 1478 N N . LEU A 1 185 ? 8.899 18.660 0.510 1.00 80.56 185 LEU A N 1
ATOM 1479 C CA . LEU A 1 185 ? 7.776 17.728 0.462 1.00 80.56 185 LEU A CA 1
ATOM 1480 C C . LEU A 1 185 ? 8.050 16.576 1.427 1.00 80.56 185 LEU A C 1
ATOM 1482 O O . LEU A 1 185 ? 8.931 15.756 1.205 1.00 80.56 185 LEU A O 1
ATOM 1486 N N . GLU A 1 186 ? 7.266 16.479 2.497 1.00 86.69 186 GLU A N 1
ATOM 1487 C CA . GLU A 1 186 ? 7.433 15.392 3.466 1.00 86.69 186 GLU A CA 1
ATOM 1488 C C . GLU A 1 186 ? 6.678 14.125 3.058 1.00 86.69 186 GLU A C 1
ATOM 1490 O O . GLU A 1 186 ? 7.178 13.011 3.236 1.00 86.69 186 GLU A O 1
ATOM 1495 N N . ARG A 1 187 ? 5.469 14.287 2.509 1.00 90.25 187 ARG A N 1
ATOM 1496 C CA . ARG A 1 187 ? 4.529 13.196 2.244 1.00 90.25 187 ARG A CA 1
ATOM 1497 C C . ARG A 1 187 ? 3.680 13.480 1.016 1.00 90.25 187 ARG A C 1
ATOM 1499 O O . ARG A 1 187 ? 3.181 14.588 0.836 1.00 90.25 187 ARG A O 1
ATOM 1506 N N . VAL A 1 188 ? 3.459 12.442 0.219 1.00 90.44 188 VAL A N 1
ATOM 1507 C CA . VAL A 1 188 ? 2.588 12.463 -0.956 1.00 90.44 188 VAL A CA 1
ATOM 1508 C C . VAL A 1 188 ? 1.509 11.413 -0.768 1.00 90.44 188 VAL A C 1
ATOM 1510 O O . VAL A 1 188 ? 1.811 10.252 -0.497 1.00 90.44 188 VAL A O 1
ATOM 1513 N N . ARG A 1 189 ? 0.248 11.816 -0.921 1.00 91.00 189 ARG A N 1
ATOM 1514 C CA . ARG A 1 189 ? -0.881 10.889 -0.964 1.00 91.00 189 ARG A CA 1
ATOM 1515 C C . ARG A 1 189 ? -1.243 10.608 -2.409 1.00 91.00 189 ARG A C 1
ATOM 1517 O O . ARG A 1 189 ? -1.494 11.544 -3.165 1.00 91.00 189 ARG A O 1
ATOM 1524 N N . VAL A 1 190 ? -1.328 9.334 -2.764 1.00 90.50 190 VAL A N 1
ATOM 1525 C CA . VAL A 1 190 ? -1.912 8.900 -4.032 1.00 90.50 190 VAL A CA 1
ATOM 1526 C C . VAL A 1 190 ? -3.337 8.435 -3.766 1.00 90.50 190 VAL A C 1
ATOM 1528 O O . VAL A 1 190 ? -3.608 7.760 -2.771 1.00 90.50 190 VAL A O 1
ATOM 1531 N N . TYR A 1 191 ? -4.247 8.835 -4.644 1.00 90.81 191 TYR A N 1
ATOM 1532 C CA . TYR A 1 191 ? -5.646 8.441 -4.629 1.00 90.81 191 TYR A CA 1
ATOM 1533 C C . TYR A 1 191 ? -5.980 7.862 -6.000 1.00 90.81 191 TYR A C 1
ATOM 1535 O O . TYR A 1 191 ? -5.689 8.501 -7.005 1.00 90.81 191 TYR A O 1
ATOM 1543 N N . LEU A 1 192 ? -6.541 6.658 -6.016 1.00 90.12 192 LEU A N 1
ATOM 1544 C CA . LEU A 1 192 ? -6.960 5.939 -7.210 1.00 90.12 192 LEU A CA 1
ATOM 1545 C C . LEU A 1 192 ? -8.438 5.590 -7.062 1.00 90.12 192 LEU A C 1
ATOM 1547 O O . LEU A 1 192 ? -8.810 4.845 -6.157 1.00 90.12 192 LEU A O 1
ATOM 1551 N N . ASP A 1 193 ? -9.268 6.082 -7.967 1.00 90.94 193 ASP A N 1
ATOM 1552 C CA . ASP A 1 193 ? -10.656 5.677 -8.139 1.00 90.94 193 ASP A CA 1
ATOM 1553 C C . ASP A 1 193 ? -10.758 4.831 -9.414 1.00 90.94 193 ASP A C 1
ATOM 1555 O O . ASP A 1 193 ? -10.985 5.336 -10.517 1.00 90.94 193 ASP A O 1
ATOM 1559 N N . TYR A 1 194 ? -10.553 3.518 -9.259 1.00 88.31 194 TYR A N 1
ATOM 1560 C CA . TYR A 1 194 ? -10.510 2.581 -10.382 1.00 88.31 194 TYR A CA 1
ATOM 1561 C C . TYR A 1 194 ? -11.838 2.560 -11.144 1.00 88.31 194 TYR A C 1
ATOM 1563 O O . TYR A 1 194 ? -11.853 2.542 -12.374 1.00 88.31 194 TYR A O 1
ATOM 1571 N N . ASP A 1 195 ? -12.956 2.616 -10.419 1.00 88.94 195 ASP A N 1
ATOM 1572 C CA . ASP A 1 195 ? -14.299 2.528 -10.995 1.00 88.94 195 ASP A CA 1
ATOM 1573 C C . ASP A 1 195 ? -14.648 3.765 -11.837 1.00 88.94 195 ASP A C 1
ATOM 1575 O O . ASP A 1 195 ? -15.469 3.688 -12.754 1.00 88.94 195 ASP A O 1
ATOM 1579 N N . ARG A 1 196 ? -14.016 4.909 -11.547 1.00 89.00 196 ARG A N 1
ATOM 1580 C CA . ARG A 1 196 ? -14.168 6.152 -12.319 1.00 89.00 196 ARG A CA 1
ATOM 1581 C C . ARG A 1 196 ? -13.017 6.431 -13.282 1.00 89.00 196 ARG A C 1
ATOM 1583 O O . ARG A 1 196 ? -13.116 7.390 -14.046 1.00 89.00 196 ARG A O 1
ATOM 1590 N N . GLY A 1 197 ? -11.961 5.617 -13.259 1.00 80.19 197 GLY A N 1
ATOM 1591 C CA . GLY A 1 197 ? -10.753 5.817 -14.059 1.00 80.19 197 GLY A CA 1
ATOM 1592 C C . GLY A 1 197 ? -10.000 7.104 -13.710 1.00 80.19 197 GLY A C 1
ATOM 1593 O O . GLY A 1 197 ? -9.481 7.753 -14.620 1.00 80.19 197 GLY A O 1
ATOM 1594 N N . MET A 1 198 ? -9.998 7.498 -12.430 1.00 63.22 198 MET A N 1
ATOM 1595 C CA . MET A 1 198 ? -9.369 8.731 -11.930 1.00 63.22 198 MET A CA 1
ATOM 1596 C C . MET A 1 198 ? -8.276 8.471 -10.901 1.00 63.22 198 MET A C 1
ATOM 1598 O O . MET A 1 198 ? -8.374 7.471 -10.158 1.00 63.22 198 MET A O 1
#

Radius of gyration: 39.37 Å; Cα contacts (8 Å, |Δi|>4): 201; chains: 1; bounding box: 74×38×104 Å

Sequence (198 aa):
MMKEKLEEINTHISALSHSIRDMEEMMNASDVCFLKKFPVSMERVQISSQPDPQTPSGALIHVPRYLGNLLFRVWKKMQDIVQNTPVILDPNTAHPDLVVSDDRTSVKYSGNKQPLPDNPERFDIYDCVLASEGFNSGTHCWDVEVKESSCWSLGVTTASNRRKGRDFYNNDVWSVRYGQFEQDLERVRVYLDYDRGM

Foldseek 3Di:
DVVVVVVVVVVLVVVVVVLVVVVVVLVPDDPVSNVVCVVVSVVVVVVNPDDDPDDDDPPDDPCCVCVVCVVVVVVVVVVVVDPDPQQAWDPLAAEQQWDADPSRNDIDGNVDGHPDDDDQNYAHPDRDIGGPDDDDAAKDKDKDFCFPPQKDKDWDFDPPAGRYDDCRPVDRTDIDIHHDDPDRDGMDMDMDHPVVRD

InterPro domains:
  IPR001870 B30.2/SPRY domain [PS50188] (67-198)
  IPR003879 Butyrophylin-like, SPRY domain [PR01407] (83-100)
  IPR003879 Butyrophylin-like, SPRY domain [PR01407] (100-117)
  IPR003879 Butyrophylin-like, SPRY domain [PR01407] (122-146)
  IPR003879 Butyrophylin-like, SPRY domain [PR01407] (152-165)
  IPR006574 SPRY-associated [PF13765] (87-135)
  IPR006574 SPRY-associated [SM00589] (84-136)
  IPR013320 Concanavalin A-like lectin/glucanase domain superfamily [SSF49899] (84-197)
  IPR043136 B30.2/SPRY domain superfamily [G3DSA:2.60.120.920] (70-198)
  IPR050143 Tripartite motif-containing [PTHR24103] (2-197)

pLDDT: mean 84.08, std 11.46, range [51.84, 97.25]

Solvent-accessible surface area (backbone atoms only — not comparable to full-atom values): 12266 Å² total; per-residue (Å²): 110,71,68,59,52,51,53,53,50,52,50,52,53,51,54,51,53,51,54,52,49,57,48,55,57,41,73,71,43,58,70,72,60,30,66,72,47,45,68,67,53,53,58,59,57,68,70,66,75,69,77,76,86,73,81,60,92,74,75,69,77,64,55,67,75,65,60,51,60,38,69,58,55,50,50,59,57,42,58,82,70,54,83,79,62,80,71,40,49,28,75,67,24,32,10,45,36,51,46,68,44,95,87,20,73,47,76,44,83,65,87,50,71,49,97,66,82,90,52,87,66,21,21,77,68,50,95,43,64,42,54,68,71,83,85,92,62,52,76,49,54,48,75,44,79,44,52,90,57,74,57,51,72,54,71,54,64,53,93,83,56,55,43,60,61,88,56,42,83,76,52,68,60,52,68,54,75,51,68,85,77,100,68,93,49,51,66,49,76,51,73,41,34,55,78,77,75,78